Protein AF-0000000085038389 (afdb_homodimer)

Organism: Cyclobacterium marinum (strain ATCC 25205 / DSM 745 / LMG 13164 / NCIMB 1802) (NCBI:txid880070)

Foldseek 3Di:
DLFPDDDDQVVLCVVCCPHDCNVQPWGWDDDDPFKTKIKGWQDPVQDDPVQWGDPVSVVVNVVSRVQVSLQRNDDPVWKHKDWDDKDKDFAAIDRGGMKMKMWGWPDDDPFKTKIKIFIAHPVRHTGMIMMTMMGMDTD/DLFPDDDDQVVLLVVCCPHDCNVQPWGWDDDDPFKTKIKGWQDPVQDDPVQWGDPVSVVVNVVSRVQVSLQRNDDPVWKHKDWDDKDKDFAAIDRGGMKMKMWGWPDDDPFKTKIKIFIAHPVRHTGMIMMTMMGMDTD

Sequence (278 aa):
MVFSKKPDLDFINQMGKDNMPGFLEINFTKIGDDFLEAEMPVNNKTKQPMGLLHGGANVVLAETLGSIAAILTLNLDTHYAVGLEINANHLRAVKEGKVLGRATPLHIGRKTQVWEIKITDNKGKLSCISRITMAILQKMVFSKKPDLDFINQMGKDNMPGFLEINFTKIGDDFLEAEMPVNNKTKQPMGLLHGGANVVLAETLGSIAAILTLNLDTHYAVGLEINANHLRAVKEGKVLGRATPLHIGRKTQVWEIKITDNKGKLSCISRITMAILQK

Radius of gyration: 17.96 Å; Cα contacts (8 Å, |Δi|>4): 722; chains: 2; bounding box: 45×51×40 Å

Solvent-accessible surface area (backbone atoms only — not comparable to full-atom values): 13834 Å² total; per-residue (Å²): 106,63,42,68,56,87,75,58,50,68,59,58,41,57,58,22,47,77,13,23,50,28,68,53,50,45,39,57,77,48,75,59,53,60,36,42,30,32,36,32,55,42,42,52,67,30,13,34,70,89,50,32,50,24,73,21,44,56,40,31,54,41,45,51,42,42,52,51,54,54,50,40,46,46,59,72,88,51,34,52,67,45,71,37,37,38,38,37,38,51,72,46,90,46,65,58,65,34,35,42,37,37,27,32,72,78,40,87,54,86,51,39,33,32,29,38,24,46,28,21,40,80,84,67,46,74,22,33,43,31,42,36,34,33,39,44,42,72,110,108,63,43,69,55,88,76,57,52,67,58,58,42,57,58,23,47,77,12,24,50,27,71,53,50,44,39,56,76,48,74,61,54,62,37,43,29,33,35,32,55,41,42,51,66,30,13,34,69,89,50,33,50,24,72,23,45,55,40,31,55,41,44,52,43,42,51,51,54,53,50,41,46,47,58,70,88,52,35,51,71,44,73,38,36,40,39,36,38,52,72,45,91,47,65,58,64,35,36,40,37,36,27,33,73,80,40,86,54,86,52,39,32,32,30,37,25,45,28,21,39,80,84,67,46,74,23,33,42,32,43,35,34,32,38,43,42,72,109

pLDDT: mean 96.77, std 4.85, range [71.75, 99.0]

Nearest PDB structures (foldseek):
  4qdb-assembly4_F  TM=9.971E-01  e=7.631E-20  Pseudomonas aeruginosa PAO1
  4qda-assembly3_D  TM=9.964E-01  e=9.594E-20  Pseudomonas aeruginosa PAO1
  4qd7-assembly1_A  TM=9.917E-01  e=1.700E-19  Pseudomonas aeruginosa PAO1
  3r32-assembly1_A  TM=9.609E-01  e=4.721E-14  Arthrobacter sp.
  3r37-assembly1_A  TM=8.969E-01  e=4.210E-14  Arthrobacter sp.

InterPro domains:
  IPR003736 Phenylacetic acid degradation-related domain [TIGR00369] (21-135)
  IPR006683 Thioesterase domain [PF03061] (50-128)
  IPR029069 HotDog domain superfamily [SSF54637] (17-138)

Secondary structure (DSSP, 8-state):
--SSS---HHHHHHHTTTSHHHHTT-EEEEE-SS-EEEEEE-STTTB-TTSSBPHHHHHHHHHHHHHHHHHHTS-TTTEEEEEEEEEEEE-S---SSEEEEEEEEEEE-SSEEEEEEEEE-TTS-EEEEEEEEEEEEE-/--SSS---HHHHHHHTTTSHHHHTT-EEEEE-SS-EEEEEE-STTTB-TTSSBPHHHHHHHHHHHHHHHHHHTS-TTTEEEEEEEEEEEE-S---SSEEEEEEEEEEE-SSEEEEEEEEE-TTS-EEEEEEEEEEEEE-

Structure (mmCIF, N/CA/C/O backbone):
data_AF-0000000085038389-model_v1
#
loop_
_entity.id
_entity.type
_entity.pdbx_description
1 polymer 'Phenylacetic acid degradation-related protein'
#
loop_
_atom_site.group_PDB
_atom_site.id
_atom_site.type_symbol
_atom_site.label_atom_id
_atom_site.label_alt_id
_atom_site.label_comp_id
_atom_site.label_asym_id
_atom_site.label_entity_id
_atom_site.label_seq_id
_atom_site.pdbx_PDB_ins_code
_atom_site.Cartn_x
_atom_site.Cartn_y
_atom_site.Cartn_z
_atom_site.occupancy
_atom_site.B_iso_or_equiv
_atom_site.auth_seq_id
_atom_site.auth_comp_id
_atom_site.auth_asym_id
_atom_site.auth_atom_id
_atom_site.pdbx_PDB_model_num
ATOM 1 N N . MET A 1 1 ? 10.102 -27.516 -4.789 1 75.62 1 MET A N 1
ATOM 2 C CA . MET A 1 1 ? 9.641 -26.281 -5.414 1 75.62 1 MET A CA 1
ATOM 3 C C . MET A 1 1 ? 8.234 -25.938 -4.957 1 75.62 1 MET A C 1
ATOM 5 O O . MET A 1 1 ? 7.34 -26.781 -4.977 1 75.62 1 MET A O 1
ATOM 9 N N . VAL A 1 2 ? 8.148 -24.656 -4.352 1 84.06 2 VAL A N 1
ATOM 10 C CA . VAL A 1 2 ? 6.867 -24.359 -3.727 1 84.06 2 VAL A CA 1
ATOM 11 C C . VAL A 1 2 ? 5.832 -24.016 -4.801 1 84.06 2 VAL A C 1
ATOM 13 O O . VAL A 1 2 ? 4.625 -24.078 -4.547 1 84.06 2 VAL A O 1
ATOM 16 N N . PHE A 1 3 ? 6.328 -23.703 -5.988 1 86.75 3 PHE A N 1
ATOM 17 C CA . PHE A 1 3 ? 5.426 -23.281 -7.051 1 86.75 3 PHE A CA 1
ATOM 18 C C . PHE A 1 3 ? 4.965 -24.469 -7.879 1 86.75 3 PHE A C 1
ATOM 20 O O . PHE A 1 3 ? 5.762 -25.344 -8.211 1 86.75 3 PHE A O 1
ATOM 27 N N . SER A 1 4 ? 3.768 -24.609 -8.031 1 76.81 4 SER A N 1
ATOM 28 C CA . SER A 1 4 ? 3.162 -25.75 -8.711 1 76.81 4 SER A CA 1
ATOM 29 C C . SER A 1 4 ? 3.699 -25.891 -10.125 1 76.81 4 SER A C 1
ATOM 31 O O . SER A 1 4 ? 3.828 -27.016 -10.633 1 76.81 4 SER A O 1
ATOM 33 N N . LYS A 1 5 ? 3.914 -24.938 -10.867 1 71.75 5 LYS A N 1
ATOM 34 C CA . LYS A 1 5 ? 4.539 -24.938 -12.188 1 71.75 5 LYS A CA 1
ATOM 35 C C . LYS A 1 5 ? 5.535 -23.797 -12.32 1 71.75 5 LYS A C 1
ATOM 37 O O . LYS A 1 5 ? 5.465 -22.812 -11.578 1 71.75 5 LYS A O 1
ATOM 42 N N . LYS A 1 6 ? 6.574 -24.062 -13.094 1 72.5 6 LYS A N 1
ATOM 43 C CA . LYS A 1 6 ? 7.445 -22.922 -13.367 1 72.5 6 LYS A CA 1
ATOM 44 C C . LYS A 1 6 ? 6.723 -21.859 -14.211 1 72.5 6 LYS A C 1
ATOM 46 O O . LYS A 1 6 ? 6.383 -22.125 -15.367 1 72.5 6 LYS A O 1
ATOM 51 N N . PRO A 1 7 ? 6.492 -20.812 -13.484 1 75.38 7 PRO A N 1
ATOM 52 C CA . PRO A 1 7 ? 5.691 -19.844 -14.234 1 75.38 7 PRO A CA 1
ATOM 53 C C . PRO A 1 7 ? 6.492 -19.125 -15.32 1 75.38 7 PRO A C 1
ATOM 55 O O . PRO A 1 7 ? 7.723 -19.062 -15.25 1 75.38 7 PRO A O 1
ATOM 58 N N . ASP A 1 8 ? 5.777 -18.844 -16.391 1 90.44 8 ASP A N 1
ATOM 59 C CA . ASP A 1 8 ? 6.281 -17.953 -17.422 1 90.44 8 ASP A CA 1
ATOM 60 C C . ASP A 1 8 ? 6.172 -16.484 -17 1 90.44 8 ASP A C 1
ATOM 62 O O . ASP A 1 8 ? 5.074 -15.93 -16.953 1 90.44 8 ASP A O 1
ATOM 66 N N . LEU A 1 9 ? 7.367 -15.836 -16.656 1 94.5 9 LEU A N 1
ATOM 67 C CA . LEU A 1 9 ? 7.391 -14.469 -16.156 1 94.5 9 LEU A CA 1
ATOM 68 C C . LEU A 1 9 ? 6.715 -13.523 -17.141 1 94.5 9 LEU A C 1
ATOM 70 O O . LEU A 1 9 ? 6.078 -12.547 -16.734 1 94.5 9 LEU A O 1
ATOM 74 N N . ASP A 1 10 ? 6.898 -13.781 -18.391 1 94.38 10 ASP A N 1
ATOM 75 C CA . ASP A 1 10 ? 6.246 -12.945 -19.406 1 94.38 10 ASP A CA 1
ATOM 76 C C . ASP A 1 10 ? 4.727 -13 -19.266 1 94.38 10 ASP A C 1
ATOM 78 O O . ASP A 1 10 ? 4.051 -11.984 -19.406 1 94.38 10 ASP A O 1
ATOM 82 N N . PHE A 1 11 ? 4.277 -14.164 -19.062 1 93.81 11 PHE A N 1
ATOM 83 C CA . PHE A 1 11 ? 2.84 -14.344 -18.875 1 93.81 11 PHE A CA 1
ATOM 84 C C . PHE A 1 11 ? 2.35 -13.562 -17.672 1 93.81 11 PHE A C 1
ATOM 86 O O . PHE A 1 11 ? 1.35 -12.844 -17.75 1 93.81 11 PHE A O 1
ATOM 93 N N . ILE A 1 12 ? 3.053 -13.625 -16.547 1 94.81 12 ILE A N 1
ATOM 94 C CA . ILE A 1 12 ? 2.684 -12.93 -15.312 1 94.81 12 ILE A CA 1
ATOM 95 C C . ILE A 1 12 ? 2.678 -11.422 -15.555 1 94.81 12 ILE A C 1
ATOM 97 O O . ILE A 1 12 ? 1.751 -10.719 -15.141 1 94.81 12 ILE A O 1
ATOM 101 N N . ASN A 1 13 ? 3.684 -10.93 -16.234 1 97.62 13 ASN A N 1
ATOM 102 C CA . ASN A 1 13 ? 3.793 -9.5 -16.516 1 97.62 13 ASN A CA 1
ATOM 103 C C . ASN A 1 13 ? 2.668 -9.023 -17.438 1 97.62 13 ASN A C 1
ATOM 105 O O . ASN A 1 13 ? 2.197 -7.891 -17.312 1 97.62 13 ASN A O 1
ATOM 109 N N . GLN A 1 14 ? 2.24 -9.867 -18.266 1 96.31 14 GLN A N 1
ATOM 110 C CA . GLN A 1 14 ? 1.146 -9.516 -19.172 1 96.31 14 GLN A CA 1
ATOM 111 C C . GLN A 1 14 ? -0.182 -9.453 -18.422 1 96.31 14 GLN A C 1
ATOM 113 O O . GLN A 1 14 ? -1.041 -8.625 -18.734 1 96.31 14 GLN A O 1
ATOM 118 N N . MET A 1 15 ? -0.347 -10.266 -17.406 1 93.31 15 MET A N 1
ATOM 119 C CA . MET A 1 15 ? -1.582 -10.328 -16.625 1 93.31 15 MET A CA 1
ATOM 120 C C . MET A 1 15 ? -1.872 -8.984 -15.969 1 93.31 15 MET A C 1
ATOM 122 O O . MET A 1 15 ? -3.033 -8.594 -15.828 1 93.31 15 MET A O 1
ATOM 126 N N . GLY A 1 16 ? -0.869 -8.266 -15.562 1 96.38 16 GLY A N 1
ATOM 127 C CA . GLY A 1 16 ? -1.052 -7.035 -14.812 1 96.38 16 GLY A CA 1
ATOM 128 C C . GLY A 1 16 ? -0.86 -5.789 -15.656 1 96.38 16 GLY A C 1
ATOM 129 O O . GLY A 1 16 ? -0.846 -4.676 -15.133 1 96.38 16 GLY A O 1
ATOM 130 N N . LYS A 1 17 ? -0.74 -5.949 -16.969 1 97.44 17 LYS A N 1
ATOM 131 C CA . LYS A 1 17 ? -0.283 -4.875 -17.844 1 97.44 17 LYS A CA 1
ATOM 132 C C . LYS A 1 17 ? -1.266 -3.705 -17.844 1 97.44 17 LYS A C 1
ATOM 134 O O . LYS A 1 17 ? -0.856 -2.543 -17.891 1 97.44 17 LYS A O 1
ATOM 139 N N . ASP A 1 18 ? -2.535 -3.988 -17.703 1 97.94 18 ASP A N 1
ATOM 140 C CA . ASP A 1 18 ? -3.541 -2.939 -17.828 1 97.94 18 ASP A CA 1
ATOM 141 C C . ASP A 1 18 ? -4.148 -2.59 -16.469 1 97.94 18 ASP A C 1
ATOM 143 O O . ASP A 1 18 ? -5.23 -2.002 -16.406 1 97.94 18 ASP A O 1
ATOM 147 N N . ASN A 1 19 ? -3.508 -3.014 -15.453 1 98.56 19 ASN A N 1
ATOM 148 C CA . ASN A 1 19 ? -3.945 -2.748 -14.086 1 98.56 19 ASN A CA 1
ATOM 149 C C . ASN A 1 19 ? -2.854 -2.057 -13.273 1 98.56 19 ASN A C 1
ATOM 151 O O . ASN A 1 19 ? -1.884 -1.546 -13.836 1 98.56 19 ASN A O 1
ATOM 155 N N . MET A 1 20 ? -2.996 -1.995 -11.938 1 98.81 20 MET A N 1
ATOM 156 C CA . MET A 1 20 ? -2.117 -1.223 -11.062 1 98.81 20 MET A CA 1
ATOM 157 C C . MET A 1 20 ? -0.669 -1.679 -11.211 1 98.81 20 MET A C 1
ATOM 159 O O . MET A 1 20 ? 0.237 -0.854 -11.328 1 98.81 20 MET A O 1
ATOM 163 N N . PRO A 1 21 ? -0.403 -3.012 -11.195 1 98.81 21 PRO A N 1
ATOM 164 C CA . PRO A 1 21 ? 1.001 -3.4 -11.344 1 98.81 21 PRO A CA 1
ATOM 165 C C . PRO A 1 21 ? 1.619 -2.887 -12.641 1 98.81 21 PRO A C 1
ATOM 167 O O . PRO A 1 21 ? 2.744 -2.381 -12.633 1 98.81 21 PRO A O 1
ATOM 170 N N . GLY A 1 22 ? 0.891 -2.959 -13.703 1 98.75 22 GLY A N 1
ATOM 171 C CA . GLY A 1 22 ? 1.388 -2.426 -14.961 1 98.75 22 GLY A CA 1
ATOM 172 C C . GLY A 1 22 ? 1.504 -0.913 -14.969 1 98.75 22 GLY A C 1
ATOM 173 O O . GLY A 1 22 ? 2.477 -0.361 -15.484 1 98.75 22 GLY A O 1
ATOM 174 N N . PHE A 1 23 ? 0.532 -0.241 -14.43 1 98.75 23 PHE A N 1
ATOM 175 C CA . PHE A 1 23 ? 0.515 1.216 -14.359 1 98.75 23 PHE A CA 1
ATOM 176 C C . PHE A 1 23 ? 1.729 1.736 -13.602 1 98.75 23 PHE A C 1
ATOM 178 O O . PHE A 1 23 ? 2.32 2.748 -13.984 1 98.75 23 PHE A O 1
ATOM 185 N N . LEU A 1 24 ? 2.111 1.008 -12.555 1 98.88 24 LEU A N 1
ATOM 186 C CA . LEU A 1 24 ? 3.252 1.41 -11.742 1 98.88 24 LEU A CA 1
ATOM 187 C C . LEU A 1 24 ? 4.547 0.805 -12.273 1 98.88 24 LEU A C 1
ATOM 189 O O . LEU A 1 24 ? 5.594 0.901 -11.633 1 98.88 24 LEU A O 1
ATOM 193 N N . GLU A 1 25 ? 4.422 0.123 -13.391 1 98.81 25 GLU A N 1
ATOM 194 C CA . GLU A 1 25 ? 5.562 -0.431 -14.109 1 98.81 25 GLU A CA 1
ATOM 195 C C . GLU A 1 25 ? 6.277 -1.492 -13.273 1 98.81 25 GLU A C 1
ATOM 197 O O . GLU A 1 25 ? 7.508 -1.578 -13.297 1 98.81 25 GLU A O 1
ATOM 202 N N . ILE A 1 26 ? 5.539 -2.227 -12.484 1 98.88 26 ILE A N 1
ATOM 203 C CA . ILE A 1 26 ? 6.09 -3.395 -11.805 1 98.88 26 ILE A CA 1
ATOM 204 C C . ILE A 1 26 ? 6.387 -4.492 -12.82 1 98.88 26 ILE A C 1
ATOM 206 O O . ILE A 1 26 ? 5.555 -4.801 -13.672 1 98.88 26 ILE A O 1
ATOM 210 N N . ASN A 1 27 ? 7.598 -5.043 -12.719 1 98.81 27 ASN A N 1
ATOM 211 C CA . ASN A 1 27 ? 8.047 -6.074 -13.648 1 98.81 27 ASN A CA 1
ATOM 212 C C . ASN A 1 27 ? 8.648 -7.27 -12.914 1 98.81 27 ASN A C 1
ATOM 214 O O . ASN A 1 27 ? 9.656 -7.129 -12.219 1 98.81 27 ASN A O 1
ATOM 218 N N . PHE A 1 28 ? 7.984 -8.414 -13.094 1 98.5 28 PHE A N 1
ATOM 219 C CA . PHE A 1 28 ? 8.547 -9.641 -12.539 1 98.5 28 PHE A CA 1
ATOM 220 C C . PHE A 1 28 ? 9.797 -10.055 -13.305 1 98.5 28 PHE A C 1
ATOM 222 O O . PHE A 1 28 ? 9.773 -10.156 -14.531 1 98.5 28 PHE A O 1
ATOM 229 N N . THR A 1 29 ? 10.891 -10.414 -12.555 1 98.44 29 THR A N 1
ATOM 230 C CA . THR A 1 29 ? 12.18 -10.531 -13.227 1 98.44 29 THR A CA 1
ATOM 231 C C . THR A 1 29 ? 12.805 -11.898 -12.977 1 98.44 29 THR A C 1
ATOM 233 O O . THR A 1 29 ? 13.609 -12.375 -13.781 1 98.44 29 THR A O 1
ATOM 236 N N . LYS A 1 30 ? 12.547 -12.508 -11.805 1 97.44 30 LYS A N 1
ATOM 237 C CA . LYS A 1 30 ? 13.18 -13.773 -11.453 1 97.44 30 LYS A CA 1
ATOM 238 C C . LYS A 1 30 ? 12.227 -14.648 -10.633 1 97.44 30 LYS A C 1
ATOM 240 O O . LYS A 1 30 ? 11.438 -14.133 -9.836 1 97.44 30 LYS A O 1
ATOM 245 N N . ILE A 1 31 ? 12.32 -15.898 -10.883 1 95.62 31 ILE A N 1
ATOM 246 C CA . ILE A 1 31 ? 11.602 -16.891 -10.094 1 95.62 31 ILE A CA 1
ATOM 247 C C . ILE A 1 31 ? 12.531 -18.062 -9.75 1 95.62 31 ILE A C 1
ATOM 249 O O . ILE A 1 31 ? 13.32 -18.5 -10.594 1 95.62 31 ILE A O 1
ATOM 253 N N . GLY A 1 32 ? 12.523 -18.391 -8.523 1 94.19 32 GLY A N 1
ATOM 254 C CA . GLY A 1 32 ? 13.258 -19.562 -8.055 1 94.19 32 GLY A CA 1
ATOM 255 C C . GLY A 1 32 ? 12.359 -20.641 -7.496 1 94.19 32 GLY A C 1
ATOM 256 O O . GLY A 1 32 ? 11.164 -20.688 -7.789 1 94.19 32 GLY A O 1
ATOM 257 N N . ASP A 1 33 ? 12.922 -21.578 -6.773 1 92.44 33 ASP A N 1
ATOM 258 C CA . ASP A 1 33 ? 12.156 -22.703 -6.238 1 92.44 33 ASP A CA 1
ATOM 259 C C . ASP A 1 33 ? 11.188 -22.234 -5.148 1 92.44 33 ASP A C 1
ATOM 261 O O . ASP A 1 33 ? 10.141 -22.844 -4.938 1 92.44 33 ASP A O 1
ATOM 265 N N . ASP A 1 34 ? 11.633 -21.156 -4.492 1 94.56 34 ASP A N 1
ATOM 266 C CA . ASP A 1 34 ? 10.781 -20.734 -3.385 1 94.56 34 ASP A CA 1
ATOM 267 C C . ASP A 1 34 ? 10.766 -19.219 -3.262 1 94.56 34 ASP A C 1
ATOM 269 O O . ASP A 1 34 ? 10.617 -18.672 -2.162 1 94.56 34 ASP A O 1
ATOM 273 N N . PHE A 1 35 ? 11.117 -18.594 -4.406 1 97.12 35 PHE A N 1
ATOM 274 C CA . PHE A 1 35 ? 11.039 -17.141 -4.324 1 97.12 35 PHE A CA 1
ATOM 275 C C . PHE A 1 35 ? 10.57 -16.547 -5.648 1 97.12 35 PHE A C 1
ATOM 277 O O . PHE A 1 35 ? 10.68 -17.188 -6.695 1 97.12 35 PHE A O 1
ATOM 284 N N . LEU A 1 36 ? 10.023 -15.352 -5.598 1 97.75 36 LEU A N 1
ATOM 285 C CA . LEU A 1 36 ? 9.602 -14.516 -6.719 1 97.75 36 LEU A CA 1
ATOM 286 C C . LEU A 1 36 ? 10.148 -13.102 -6.57 1 97.75 36 LEU A C 1
ATOM 288 O O . LEU A 1 36 ? 10.109 -12.531 -5.477 1 97.75 36 LEU A O 1
ATOM 292 N N . GLU A 1 37 ? 10.695 -12.523 -7.699 1 98.62 37 GLU A N 1
ATOM 293 C CA . GLU A 1 37 ? 11.266 -11.18 -7.668 1 98.62 37 GLU A CA 1
ATOM 294 C C . GLU A 1 37 ? 10.594 -10.273 -8.695 1 98.62 37 GLU A C 1
ATOM 296 O O . GLU A 1 37 ? 10.242 -10.719 -9.789 1 98.62 37 GLU A O 1
ATOM 301 N N . ALA A 1 38 ? 10.492 -9.055 -8.312 1 98.81 38 ALA A N 1
ATOM 302 C CA . ALA A 1 38 ? 10.031 -8.016 -9.219 1 98.81 38 ALA A CA 1
ATOM 303 C C . ALA A 1 38 ? 10.68 -6.672 -8.898 1 98.81 38 ALA A C 1
ATOM 305 O O . ALA A 1 38 ? 11.094 -6.434 -7.758 1 98.81 38 ALA A O 1
ATOM 306 N N . GLU A 1 39 ? 10.719 -5.836 -9.883 1 98.94 39 GLU A N 1
ATOM 307 C CA . GLU A 1 39 ? 11.258 -4.488 -9.727 1 98.94 39 GLU A CA 1
ATOM 308 C C . GLU A 1 39 ? 10.18 -3.436 -9.977 1 98.94 39 GLU A C 1
ATOM 310 O O . GLU A 1 39 ? 9.195 -3.699 -10.672 1 98.94 39 GLU A O 1
ATOM 315 N N . MET A 1 40 ? 10.391 -2.266 -9.414 1 98.94 40 MET A N 1
ATOM 316 C CA . MET A 1 40 ? 9.523 -1.104 -9.562 1 98.94 40 MET A CA 1
ATOM 317 C C . MET A 1 40 ? 10.336 0.185 -9.617 1 98.94 40 MET A C 1
ATOM 319 O O . MET A 1 40 ? 11.203 0.414 -8.766 1 98.94 40 MET A O 1
ATOM 323 N N . PRO A 1 41 ? 10.078 1.032 -10.625 1 98.94 41 PRO A N 1
ATOM 324 C CA . PRO A 1 41 ? 10.828 2.287 -10.672 1 98.94 41 PRO A CA 1
ATOM 325 C C . PRO A 1 41 ? 10.43 3.258 -9.562 1 98.94 41 PRO A C 1
ATOM 327 O O . PRO A 1 41 ? 9.297 3.213 -9.078 1 98.94 41 PRO A O 1
ATOM 330 N N . VAL A 1 42 ? 11.352 4.066 -9.141 1 98.88 42 VAL A N 1
ATOM 331 C CA . VAL A 1 42 ? 11.102 5.211 -8.273 1 98.88 42 VAL A CA 1
ATOM 332 C C . VAL A 1 42 ? 10.961 6.477 -9.117 1 98.88 42 VAL A C 1
ATOM 334 O O . VAL A 1 42 ? 11.945 7.16 -9.398 1 98.88 42 VAL A O 1
ATOM 337 N N . ASN A 1 43 ? 9.766 6.715 -9.578 1 98.69 43 ASN A N 1
ATOM 338 C CA . ASN A 1 43 ? 9.445 7.844 -10.445 1 98.69 43 ASN A CA 1
ATOM 339 C C . ASN A 1 43 ? 8.18 8.57 -9.984 1 98.69 43 ASN A C 1
ATOM 341 O O . ASN A 1 43 ? 7.68 8.312 -8.891 1 98.69 43 ASN A O 1
ATOM 345 N N . ASN A 1 44 ? 7.672 9.461 -10.758 1 98.06 44 ASN A N 1
ATOM 346 C CA . ASN A 1 44 ? 6.578 10.32 -10.312 1 98.06 44 ASN A CA 1
ATOM 347 C C . ASN A 1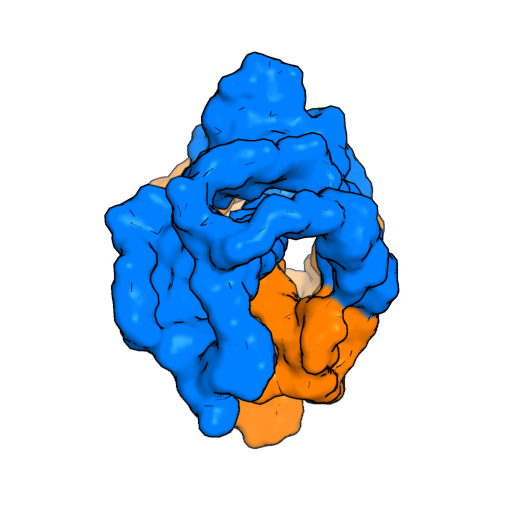 44 ? 5.324 9.516 -9.992 1 98.06 44 ASN A C 1
ATOM 349 O O . ASN A 1 44 ? 4.52 9.922 -9.156 1 98.06 44 ASN A O 1
ATOM 353 N N . LYS A 1 45 ? 5.164 8.367 -10.641 1 98.62 45 LYS A N 1
ATOM 354 C CA . LYS A 1 45 ? 3.986 7.539 -10.391 1 98.62 45 LYS A CA 1
ATOM 355 C C . LYS A 1 45 ? 4.086 6.832 -9.039 1 98.62 45 LYS A C 1
ATOM 357 O O . LYS A 1 45 ? 3.082 6.348 -8.516 1 98.62 45 LYS A O 1
ATOM 362 N N . THR A 1 46 ? 5.363 6.762 -8.5 1 98.94 46 THR A N 1
ATOM 363 C CA . THR A 1 46 ? 5.527 5.977 -7.281 1 98.94 46 THR A CA 1
ATOM 364 C C . THR A 1 46 ? 6.07 6.84 -6.148 1 98.94 46 THR A C 1
ATOM 366 O O . THR A 1 46 ? 6.27 6.359 -5.031 1 98.94 46 THR A O 1
ATOM 369 N N . LYS A 1 47 ? 6.246 8.133 -6.328 1 98.81 47 LYS A N 1
ATOM 370 C CA . LYS A 1 47 ? 6.828 9.008 -5.316 1 98.81 47 LYS A CA 1
ATOM 371 C C . LYS A 1 47 ? 5.738 9.734 -4.523 1 98.81 47 LYS A C 1
ATOM 373 O O . LYS A 1 47 ? 4.633 9.945 -5.027 1 98.81 47 LYS A O 1
ATOM 378 N N . GLN A 1 48 ? 6.133 10.086 -3.336 1 97.88 48 GLN A N 1
ATOM 379 C CA . GLN A 1 48 ? 5.336 11.016 -2.541 1 97.88 48 GLN A CA 1
ATOM 380 C C . GLN A 1 48 ? 5.738 12.461 -2.822 1 97.88 48 GLN A C 1
ATOM 382 O O . GLN A 1 48 ? 6.723 12.711 -3.516 1 97.88 48 GLN A O 1
ATOM 387 N N . PRO A 1 49 ? 4.98 13.414 -2.346 1 95.5 49 PRO A N 1
ATOM 388 C CA . PRO A 1 49 ? 5.117 14.805 -2.773 1 95.5 49 PRO A CA 1
ATOM 389 C C . PRO A 1 49 ? 6.508 15.375 -2.498 1 95.5 49 PRO A C 1
ATOM 391 O O . PRO A 1 49 ? 6.949 16.297 -3.191 1 95.5 49 PRO A O 1
ATOM 394 N N . MET A 1 50 ? 7.176 14.789 -1.524 1 94.62 50 MET A N 1
ATOM 395 C CA . MET A 1 50 ? 8.484 15.344 -1.192 1 94.62 50 MET A CA 1
ATOM 396 C C . MET A 1 50 ? 9.594 14.625 -1.956 1 94.62 50 MET A C 1
ATOM 398 O O . MET A 1 50 ? 10.773 14.773 -1.639 1 94.62 50 MET A O 1
ATOM 402 N N . GLY A 1 51 ? 9.25 13.719 -2.828 1 96.88 51 GLY A N 1
ATOM 403 C CA . GLY A 1 51 ? 10.203 13.164 -3.773 1 96.88 51 GLY A CA 1
ATOM 404 C C . GLY A 1 51 ? 10.758 11.82 -3.348 1 96.88 51 GLY A C 1
ATOM 405 O O . GLY A 1 51 ? 11.648 11.273 -3.998 1 96.88 51 GLY A O 1
ATOM 406 N N . LEU A 1 52 ? 10.305 11.352 -2.291 1 98.19 52 LEU A N 1
ATOM 407 C CA . LEU A 1 52 ? 10.711 10.031 -1.837 1 98.19 52 LEU A CA 1
ATOM 408 C C . LEU A 1 52 ? 9.75 8.961 -2.342 1 98.19 52 LEU A C 1
ATOM 410 O O . LEU A 1 52 ? 8.594 9.258 -2.66 1 98.19 52 LEU A O 1
ATOM 414 N N . LEU A 1 53 ? 10.273 7.715 -2.459 1 98.88 53 LEU A N 1
ATOM 415 C CA . LEU A 1 53 ? 9.367 6.602 -2.713 1 98.88 53 LEU A CA 1
ATOM 416 C C . LEU A 1 53 ? 8.234 6.578 -1.693 1 98.88 53 LEU A C 1
ATOM 418 O O . LEU A 1 53 ? 8.477 6.672 -0.488 1 98.88 53 LEU A O 1
ATOM 422 N N . HIS A 1 54 ? 7.023 6.582 -2.203 1 98.94 54 HIS A N 1
ATOM 423 C CA . HIS A 1 54 ? 5.848 6.523 -1.34 1 98.94 54 HIS A CA 1
ATOM 424 C C . HIS A 1 54 ? 5.812 5.227 -0.544 1 98.94 54 HIS A C 1
ATOM 426 O O . HIS A 1 54 ? 6.008 4.145 -1.104 1 98.94 54 HIS A O 1
ATOM 432 N N . GLY A 1 55 ? 5.562 5.289 0.762 1 98.88 55 GLY A N 1
ATOM 433 C CA . GLY A 1 55 ? 5.453 4.074 1.554 1 98.88 55 GLY A CA 1
ATOM 434 C C . GLY A 1 55 ? 4.398 3.115 1.031 1 98.88 55 GLY A C 1
ATOM 435 O O . GLY A 1 55 ? 4.574 1.896 1.098 1 98.88 55 GLY A O 1
ATOM 436 N N . GLY A 1 56 ? 3.303 3.613 0.543 1 98.94 56 GLY A N 1
ATOM 437 C CA . GLY A 1 56 ? 2.268 2.805 -0.078 1 98.94 56 GLY A CA 1
ATOM 438 C C . GLY A 1 56 ? 2.736 2.094 -1.333 1 98.94 56 GLY A C 1
ATOM 439 O O . GLY A 1 56 ? 2.236 1.02 -1.669 1 98.94 56 GLY A O 1
ATOM 440 N N . ALA A 1 57 ? 3.674 2.697 -2.068 1 98.94 57 ALA A N 1
ATOM 441 C CA . ALA A 1 57 ? 4.234 2.049 -3.25 1 98.94 57 ALA A CA 1
ATOM 442 C C . ALA A 1 57 ? 5.012 0.791 -2.869 1 98.94 57 ALA A C 1
ATOM 444 O O . ALA A 1 57 ? 4.93 -0.23 -3.557 1 98.94 57 ALA A O 1
ATOM 445 N N . ASN A 1 58 ? 5.773 0.889 -1.761 1 98.94 58 ASN A N 1
ATOM 446 C CA . ASN A 1 58 ? 6.379 -0.323 -1.223 1 98.94 58 ASN A CA 1
ATOM 447 C C . ASN A 1 58 ? 5.348 -1.433 -1.036 1 98.94 58 ASN A C 1
ATOM 449 O O . ASN A 1 58 ? 5.594 -2.582 -1.405 1 98.94 58 ASN A O 1
ATOM 453 N N . VAL A 1 59 ? 4.227 -1.049 -0.511 1 99 59 VAL A N 1
ATOM 454 C CA . VAL A 1 59 ? 3.242 -2.055 -0.122 1 99 59 VAL A CA 1
ATOM 455 C C . VAL A 1 59 ? 2.529 -2.584 -1.363 1 99 59 VAL A C 1
ATOM 457 O O . VAL A 1 59 ? 2.17 -3.764 -1.425 1 99 59 VAL A O 1
ATOM 460 N N . VAL A 1 60 ? 2.33 -1.747 -2.393 1 99 60 VAL A N 1
ATOM 461 C CA . VAL A 1 60 ? 1.808 -2.262 -3.654 1 99 60 VAL A CA 1
ATOM 462 C C . VAL A 1 60 ? 2.738 -3.344 -4.195 1 99 60 VAL A C 1
ATOM 464 O O . VAL A 1 60 ? 2.281 -4.414 -4.609 1 99 60 VAL A O 1
ATOM 467 N N . LEU A 1 61 ? 4.043 -3.09 -4.223 1 98.94 61 LEU A N 1
ATOM 468 C CA . LEU A 1 61 ? 5.016 -4.074 -4.684 1 98.94 61 LEU A CA 1
ATOM 469 C C . LEU A 1 61 ? 4.941 -5.348 -3.846 1 98.94 61 LEU A C 1
ATOM 471 O O . LEU A 1 61 ? 4.879 -6.453 -4.391 1 98.94 61 LEU A O 1
ATOM 475 N N . ALA A 1 62 ? 4.875 -5.164 -2.539 1 99 62 ALA A N 1
ATOM 476 C CA . ALA A 1 62 ? 4.816 -6.301 -1.619 1 99 62 ALA A CA 1
ATOM 477 C C . ALA A 1 62 ? 3.537 -7.109 -1.825 1 99 62 ALA A C 1
ATOM 479 O O . ALA A 1 62 ? 3.582 -8.336 -1.924 1 99 62 ALA A O 1
ATOM 480 N N . GLU A 1 63 ? 2.42 -6.43 -1.847 1 98.94 63 GLU A N 1
ATOM 481 C CA . GLU A 1 63 ? 1.122 -7.07 -2.045 1 98.94 63 GLU A CA 1
ATOM 482 C C . GLU A 1 63 ? 1.07 -7.812 -3.377 1 98.94 63 GLU A C 1
ATOM 484 O O . GLU A 1 63 ? 0.564 -8.938 -3.447 1 98.94 63 GLU A O 1
ATOM 489 N N . THR A 1 64 ? 1.573 -7.199 -4.438 1 98.88 64 THR A N 1
ATOM 490 C CA . THR A 1 64 ? 1.618 -7.82 -5.758 1 98.88 64 THR A CA 1
ATOM 491 C C . THR A 1 64 ? 2.451 -9.102 -5.727 1 98.88 64 THR A C 1
ATOM 493 O O . THR A 1 64 ? 2 -10.148 -6.184 1 98.88 64 THR A O 1
ATOM 496 N N . LEU A 1 65 ? 3.625 -9.016 -5.16 1 98.81 65 LEU A N 1
ATOM 497 C CA . LEU A 1 65 ? 4.527 -10.156 -5.07 1 98.81 65 LEU A CA 1
ATOM 498 C C . LEU A 1 65 ? 3.902 -11.281 -4.258 1 98.81 65 LEU A C 1
ATOM 500 O O . LEU A 1 65 ? 3.893 -12.438 -4.691 1 98.81 65 LEU A O 1
ATOM 504 N N . GLY A 1 66 ? 3.422 -10.93 -3.061 1 98.56 66 GLY A N 1
ATOM 505 C CA . GLY A 1 66 ? 2.822 -11.938 -2.205 1 98.56 66 GLY A CA 1
ATOM 506 C C . GLY A 1 66 ? 1.621 -12.617 -2.836 1 98.56 66 GLY A C 1
ATOM 507 O O . GLY A 1 66 ? 1.48 -13.844 -2.76 1 98.56 66 GLY A O 1
ATOM 508 N N . SER A 1 67 ? 0.753 -11.844 -3.432 1 98.44 67 SER A N 1
ATOM 509 C CA . SER A 1 67 ? -0.449 -12.359 -4.074 1 98.44 67 SER A CA 1
ATOM 510 C C . SER A 1 67 ? -0.1 -13.312 -5.215 1 98.44 67 SER A C 1
ATOM 512 O O . SER A 1 67 ? -0.652 -14.414 -5.305 1 98.44 67 SER A O 1
ATOM 514 N N . ILE A 1 68 ? 0.81 -12.914 -6.105 1 97.5 68 ILE A N 1
ATOM 515 C CA . ILE A 1 68 ? 1.165 -13.719 -7.266 1 97.5 68 ILE A CA 1
ATOM 516 C C . ILE A 1 68 ? 1.91 -14.977 -6.809 1 97.5 68 ILE A C 1
ATOM 518 O O . ILE A 1 68 ? 1.67 -16.062 -7.328 1 97.5 68 ILE A O 1
ATOM 522 N N . ALA A 1 69 ? 2.805 -14.82 -5.832 1 97.31 69 ALA A N 1
ATOM 523 C CA . ALA A 1 69 ? 3.498 -15.992 -5.301 1 97.31 69 ALA A CA 1
ATOM 524 C C . ALA A 1 69 ? 2.508 -17.016 -4.766 1 97.31 69 ALA A C 1
ATOM 526 O O . ALA A 1 69 ? 2.633 -18.219 -5.047 1 97.31 69 ALA A O 1
ATOM 527 N N . ALA A 1 70 ? 1.549 -16.562 -4.027 1 97.38 70 ALA A N 1
ATOM 528 C CA . ALA A 1 70 ? 0.536 -17.469 -3.479 1 97.38 70 ALA A CA 1
ATOM 529 C C . ALA A 1 70 ? -0.229 -18.172 -4.594 1 97.38 70 ALA A C 1
ATOM 531 O O . ALA A 1 70 ? -0.406 -19.391 -4.555 1 97.38 70 ALA A O 1
ATOM 532 N N . ILE A 1 71 ? -0.653 -17.422 -5.559 1 95.5 71 ILE A N 1
ATOM 533 C CA . ILE A 1 71 ? -1.445 -17.938 -6.664 1 95.5 71 ILE A CA 1
ATOM 534 C C . ILE A 1 71 ? -0.652 -19.031 -7.391 1 95.5 71 ILE A C 1
ATOM 536 O O . ILE A 1 71 ? -1.223 -20.016 -7.848 1 95.5 71 ILE A O 1
ATOM 540 N N . LEU A 1 72 ? 0.637 -18.875 -7.477 1 95.25 72 LEU A N 1
ATOM 541 C CA . LEU A 1 72 ? 1.502 -19.797 -8.211 1 95.25 72 LEU A CA 1
ATOM 542 C C . LEU A 1 72 ? 1.654 -21.109 -7.461 1 95.25 72 LEU A C 1
ATOM 544 O O . LEU A 1 72 ? 2.129 -22.094 -8.023 1 95.25 72 LEU A O 1
ATOM 548 N N . THR A 1 73 ? 1.274 -21.172 -6.188 1 95.75 73 THR A N 1
ATOM 549 C CA . THR A 1 73 ? 1.337 -22.422 -5.422 1 95.75 73 THR A CA 1
ATOM 550 C C . THR A 1 73 ? 0.052 -23.219 -5.59 1 95.75 73 THR A C 1
ATOM 552 O O . THR A 1 73 ? -0.034 -24.359 -5.137 1 95.75 73 THR A O 1
ATOM 555 N N . LEU A 1 74 ? -0.912 -22.688 -6.258 1 95.38 74 LEU A N 1
ATOM 556 C CA . LEU A 1 74 ? -2.254 -23.266 -6.207 1 95.38 74 LEU A CA 1
ATOM 557 C C . LEU A 1 74 ? -2.607 -23.938 -7.527 1 95.38 74 LEU A C 1
ATOM 559 O O . LEU A 1 74 ? -2.025 -23.625 -8.57 1 95.38 74 LEU A O 1
ATOM 563 N N . ASN A 1 75 ? -3.504 -24.891 -7.434 1 94.38 75 ASN A N 1
ATOM 564 C CA . ASN A 1 75 ? -4.309 -25.297 -8.578 1 94.38 75 ASN A CA 1
ATOM 565 C C . ASN A 1 75 ? -5.461 -24.328 -8.828 1 94.38 75 ASN A C 1
ATOM 567 O O . ASN A 1 75 ? -6.461 -24.344 -8.109 1 94.38 75 ASN A O 1
ATOM 571 N N . LEU A 1 76 ? -5.363 -23.547 -9.852 1 92.38 76 LEU A N 1
ATOM 572 C CA . LEU A 1 76 ? -6.273 -22.422 -10.07 1 92.38 76 LEU A CA 1
ATOM 573 C C . LEU A 1 76 ? -7.629 -22.922 -10.562 1 92.38 76 LEU A C 1
ATOM 575 O O . LEU A 1 76 ? -8.602 -22.156 -10.602 1 92.38 76 LEU A O 1
ATOM 579 N N . ASP A 1 77 ? -7.711 -24.156 -10.906 1 94.44 77 ASP A N 1
ATOM 580 C CA . ASP A 1 77 ? -9 -24.734 -11.273 1 94.44 77 ASP A CA 1
ATOM 581 C C . ASP A 1 77 ? -9.875 -24.922 -10.039 1 94.44 77 ASP A C 1
ATOM 583 O O . ASP A 1 77 ? -11.109 -24.938 -10.141 1 94.44 77 ASP A O 1
ATOM 587 N N . THR A 1 78 ? -9.258 -25.078 -8.859 1 96.38 78 THR A N 1
ATOM 588 C CA . THR A 1 78 ? -10.023 -25.484 -7.688 1 96.38 78 THR A CA 1
ATOM 589 C C . THR A 1 78 ? -9.883 -24.453 -6.566 1 96.38 78 THR A C 1
ATOM 591 O O . THR A 1 78 ? -10.68 -24.438 -5.629 1 96.38 78 THR A O 1
ATOM 594 N N . HIS A 1 79 ? -8.773 -23.656 -6.582 1 96.94 79 HIS A N 1
ATOM 595 C CA . HIS A 1 79 ? -8.516 -22.734 -5.484 1 96.94 79 HIS A CA 1
ATOM 596 C C . HIS A 1 79 ? -8.211 -21.328 -6.004 1 96.94 79 HIS A C 1
ATOM 598 O O . HIS A 1 79 ? -7.867 -21.172 -7.176 1 96.94 79 HIS A O 1
ATOM 604 N N . TYR A 1 80 ? -8.43 -20.312 -5.188 1 96.5 80 TYR A N 1
ATOM 605 C CA . TYR A 1 80 ? -7.969 -18.953 -5.383 1 96.5 80 TYR A CA 1
ATOM 606 C C . TYR A 1 80 ? -7.516 -18.328 -4.066 1 96.5 80 TYR A C 1
ATOM 608 O O . TYR A 1 80 ? -7.676 -18.938 -3.004 1 96.5 80 TYR A O 1
ATOM 616 N N . ALA A 1 81 ? -6.82 -17.25 -4.148 1 97.31 81 ALA A N 1
ATOM 617 C CA . ALA A 1 81 ? -6.266 -16.594 -2.967 1 97.31 81 ALA A CA 1
ATOM 618 C C . ALA A 1 81 ? -6.758 -15.148 -2.854 1 97.31 81 ALA A C 1
ATOM 620 O O . ALA A 1 81 ? -6.984 -14.484 -3.867 1 97.31 81 ALA A O 1
ATOM 621 N N . VAL A 1 82 ? -6.93 -14.703 -1.607 1 97.75 82 VAL A N 1
ATOM 622 C CA . VAL A 1 82 ? -7.266 -13.305 -1.34 1 97.75 82 VAL A CA 1
ATOM 623 C C . VAL A 1 82 ? -6.383 -12.773 -0.215 1 97.75 82 VAL A C 1
ATOM 625 O O . VAL A 1 82 ? -6.059 -13.492 0.729 1 97.75 82 VAL A O 1
ATOM 628 N N . GLY A 1 83 ? -5.977 -11.586 -0.424 1 98.56 83 GLY A N 1
ATOM 629 C CA . GLY A 1 83 ? -5.219 -10.961 0.65 1 98.56 83 GLY A CA 1
ATOM 630 C C . GLY A 1 83 ? -6.039 -10.742 1.907 1 98.56 83 GLY A C 1
ATOM 631 O O . GLY A 1 83 ? -7.184 -10.281 1.837 1 98.56 83 GLY A O 1
ATOM 632 N N . LEU A 1 84 ? -5.496 -11.07 3.043 1 98.88 84 LEU A N 1
ATOM 633 C CA . LEU A 1 84 ? -6.16 -10.852 4.324 1 98.88 84 LEU A CA 1
ATOM 634 C C . LEU A 1 84 ? -5.535 -9.68 5.07 1 98.88 84 LEU A C 1
ATOM 636 O O . LEU A 1 84 ? -6.238 -8.766 5.508 1 98.88 84 LEU A O 1
ATOM 640 N N . GLU A 1 85 ? -4.262 -9.805 5.234 1 98.88 85 GLU A N 1
ATOM 641 C CA . GLU A 1 85 ? -3.523 -8.836 6.043 1 98.88 85 GLU A CA 1
ATOM 642 C C . GLU A 1 85 ? -2.148 -8.555 5.445 1 98.88 85 GLU A C 1
ATOM 644 O O . GLU A 1 85 ? -1.49 -9.461 4.934 1 98.88 85 GLU A O 1
ATOM 649 N N . ILE A 1 86 ? -1.698 -7.355 5.578 1 98.94 86 ILE A N 1
ATOM 650 C CA . ILE A 1 86 ? -0.341 -7.008 5.176 1 98.94 86 ILE A CA 1
ATOM 651 C C . ILE A 1 86 ? 0.218 -5.938 6.109 1 98.94 86 ILE A C 1
ATOM 653 O O . ILE A 1 86 ? -0.53 -5.105 6.633 1 98.94 86 ILE A O 1
ATOM 657 N N . ASN A 1 87 ? 1.51 -5.965 6.297 1 98.94 87 ASN A N 1
ATOM 658 C CA . ASN A 1 87 ? 2.217 -4.91 7.02 1 98.94 87 ASN A CA 1
ATOM 659 C C . ASN A 1 87 ? 3.537 -4.555 6.34 1 98.94 87 ASN A C 1
ATOM 661 O O . ASN A 1 87 ? 3.996 -5.277 5.453 1 98.94 87 ASN A O 1
ATOM 665 N N . ALA A 1 88 ? 4.082 -3.443 6.719 1 98.94 88 ALA A N 1
ATOM 666 C CA . ALA A 1 88 ? 5.371 -3.012 6.188 1 98.94 88 ALA A CA 1
ATOM 667 C C . ALA A 1 88 ? 6.113 -2.133 7.191 1 98.94 88 ALA A C 1
ATOM 669 O O . ALA A 1 88 ? 5.5 -1.303 7.871 1 98.94 88 ALA A O 1
ATOM 670 N N . ASN A 1 89 ? 7.348 -2.355 7.32 1 98.94 89 ASN A N 1
ATOM 671 C CA . ASN A 1 89 ? 8.281 -1.455 7.988 1 98.94 89 ASN A CA 1
ATOM 672 C C . ASN A 1 89 ? 9.164 -0.717 6.988 1 98.94 89 ASN A C 1
ATOM 674 O O . ASN A 1 89 ? 9.875 -1.345 6.203 1 98.94 89 ASN A O 1
ATOM 678 N N . HIS A 1 90 ? 9.031 0.567 7.027 1 98.88 90 HIS A N 1
ATOM 679 C CA . HIS A 1 90 ? 9.875 1.405 6.176 1 98.88 90 HIS A CA 1
ATOM 680 C C . HIS A 1 90 ? 11.195 1.733 6.863 1 98.88 90 HIS A C 1
ATOM 682 O O . HIS A 1 90 ? 11.227 2.508 7.82 1 98.88 90 HIS A O 1
ATOM 688 N N . LEU A 1 91 ? 12.305 1.205 6.328 1 98.81 91 LEU A N 1
ATOM 689 C CA . LEU A 1 91 ? 13.578 1.228 7.035 1 98.81 91 LEU A CA 1
ATOM 690 C C . LEU A 1 91 ? 14.461 2.357 6.523 1 98.81 91 LEU A C 1
ATOM 692 O O . LEU A 1 91 ? 15.289 2.891 7.266 1 98.81 91 LEU A O 1
ATOM 696 N N . ARG A 1 92 ? 14.336 2.6 5.203 1 98.25 92 ARG A N 1
ATOM 697 C CA . ARG A 1 92 ? 15.172 3.615 4.578 1 98.25 92 ARG A CA 1
ATOM 698 C C . ARG A 1 92 ? 14.43 4.309 3.439 1 98.25 92 ARG A C 1
ATOM 700 O O . ARG A 1 92 ? 13.70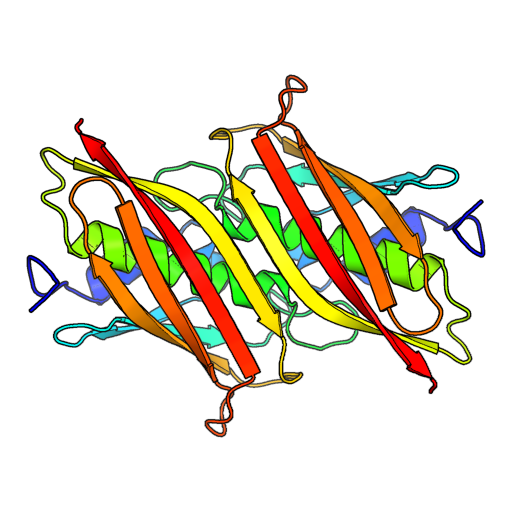3 3.666 2.684 1 98.25 92 ARG A O 1
ATOM 707 N N . ALA A 1 93 ? 14.719 5.59 3.326 1 98.25 93 ALA A N 1
ATOM 708 C CA . ALA A 1 93 ? 14.148 6.348 2.215 1 98.25 93 ALA A CA 1
ATOM 709 C C . ALA A 1 93 ? 14.836 5.992 0.899 1 98.25 93 ALA A C 1
ATOM 711 O O . ALA A 1 93 ? 16.047 5.73 0.872 1 98.25 93 ALA A O 1
ATOM 712 N N . VAL A 1 94 ? 14.102 5.922 -0.154 1 98.75 94 VAL A N 1
ATOM 713 C CA . VAL A 1 94 ? 14.625 5.754 -1.506 1 98.75 94 VAL A CA 1
ATOM 714 C C . VAL A 1 94 ? 14.203 6.938 -2.373 1 98.75 94 VAL A C 1
ATOM 716 O O . VAL A 1 94 ? 13.016 7.266 -2.451 1 98.75 94 VAL A O 1
ATOM 719 N N . LYS A 1 95 ? 15.07 7.582 -3.066 1 98 95 LYS A N 1
ATOM 720 C CA . LYS A 1 95 ? 14.789 8.844 -3.742 1 98 95 LYS A CA 1
ATOM 721 C C . LYS A 1 95 ? 14.742 8.664 -5.258 1 98 95 LYS A C 1
ATOM 723 O O . LYS A 1 95 ? 14.133 9.461 -5.969 1 98 95 LYS A O 1
ATOM 728 N N . GLU A 1 96 ? 15.5 7.598 -5.738 1 98.38 96 GLU A N 1
ATOM 729 C CA . GLU A 1 96 ? 15.609 7.453 -7.188 1 98.38 96 GLU A CA 1
ATOM 730 C C . GLU A 1 96 ? 15.984 6.027 -7.574 1 98.38 96 GLU A C 1
ATOM 732 O O . GLU A 1 96 ? 16.281 5.203 -6.707 1 98.38 96 GLU A O 1
ATOM 737 N N . GLY A 1 97 ? 15.977 5.777 -8.953 1 98.62 97 GLY A N 1
ATOM 738 C CA . GLY A 1 97 ? 16.312 4.457 -9.461 1 98.62 97 GLY A CA 1
ATOM 739 C C . GLY A 1 97 ? 15.133 3.504 -9.461 1 98.62 97 GLY A C 1
ATOM 740 O O . GLY A 1 97 ? 14.078 3.805 -10.031 1 98.62 97 GLY A O 1
ATOM 741 N N . LYS A 1 98 ? 15.391 2.322 -8.93 1 98.88 98 LYS A N 1
ATOM 742 C CA . LYS A 1 98 ? 14.359 1.3 -8.773 1 98.88 98 LYS A CA 1
ATOM 743 C C . LYS A 1 98 ? 14.531 0.536 -7.469 1 98.88 98 LYS A C 1
ATOM 745 O O . LYS A 1 98 ? 15.586 0.621 -6.828 1 98.88 98 LYS A O 1
ATOM 750 N N . VAL A 1 99 ? 13.5 -0.092 -7.086 1 98.94 99 VAL A N 1
ATOM 751 C CA . VAL A 1 99 ? 13.57 -1.026 -5.969 1 98.94 99 VAL A CA 1
ATOM 752 C C . VAL A 1 99 ? 13.32 -2.447 -6.465 1 98.94 99 VAL A C 1
ATOM 754 O O . VAL A 1 99 ? 12.664 -2.646 -7.488 1 98.94 99 VAL A O 1
ATOM 757 N N . LEU A 1 100 ? 13.922 -3.377 -5.746 1 98.94 100 LEU A N 1
ATOM 758 C CA . LEU A 1 100 ? 13.727 -4.801 -5.988 1 98.94 100 LEU A CA 1
ATOM 759 C C . LEU A 1 100 ? 13.039 -5.469 -4.805 1 98.94 100 LEU A C 1
ATOM 761 O O . LEU A 1 100 ? 13.484 -5.332 -3.664 1 98.94 100 LEU A O 1
ATOM 765 N N . GLY A 1 101 ? 11.93 -6.109 -5.113 1 98.94 101 GLY A N 1
ATOM 766 C CA . GLY A 1 101 ? 11.266 -6.918 -4.105 1 98.94 101 GLY A CA 1
ATOM 767 C C . GLY A 1 101 ? 11.461 -8.406 -4.312 1 98.94 101 GLY A C 1
ATOM 768 O O . GLY A 1 101 ? 11.469 -8.891 -5.445 1 98.94 101 GLY A O 1
ATOM 769 N N . ARG A 1 102 ? 11.547 -9.117 -3.197 1 98.94 102 ARG A N 1
ATOM 770 C CA . ARG A 1 102 ? 11.586 -10.578 -3.229 1 98.94 102 ARG A CA 1
ATOM 771 C C . ARG A 1 102 ? 10.625 -11.172 -2.209 1 98.94 102 ARG A C 1
ATOM 773 O O . ARG A 1 102 ? 10.68 -10.844 -1.022 1 98.94 102 ARG A O 1
ATOM 780 N N . ALA A 1 103 ? 9.789 -11.984 -2.701 1 98.88 103 ALA A N 1
ATOM 781 C CA . ALA A 1 103 ? 8.867 -12.719 -1.843 1 98.88 103 ALA A CA 1
ATOM 782 C C . ALA A 1 103 ? 9.375 -14.133 -1.573 1 98.88 103 ALA A C 1
ATOM 784 O O . ALA A 1 103 ? 9.742 -14.859 -2.504 1 98.88 103 ALA A O 1
ATOM 785 N N . THR A 1 104 ? 9.391 -14.5 -0.314 1 98.81 104 THR A N 1
ATOM 786 C CA . THR A 1 104 ? 9.695 -15.859 0.119 1 98.81 104 THR A CA 1
ATOM 787 C C . THR A 1 104 ? 8.656 -16.359 1.119 1 98.81 104 THR A C 1
ATOM 789 O O . THR A 1 104 ? 8.109 -15.57 1.897 1 98.81 104 THR A O 1
ATOM 792 N N . PRO A 1 105 ? 8.406 -17.656 1.154 1 98.56 105 PRO A N 1
ATOM 793 C CA . PRO A 1 105 ? 7.371 -18.156 2.066 1 98.56 105 PRO A CA 1
ATOM 794 C C . PRO A 1 105 ? 7.887 -18.344 3.49 1 98.56 105 PRO A C 1
ATOM 796 O O . PRO A 1 105 ? 8.992 -18.859 3.684 1 98.56 105 PRO A O 1
ATOM 799 N N . LEU A 1 106 ? 7.129 -17.922 4.43 1 98.75 106 LEU A N 1
ATOM 800 C CA . LEU A 1 106 ? 7.336 -18.281 5.828 1 98.75 106 LEU A CA 1
ATOM 801 C C . LEU A 1 106 ? 6.469 -19.469 6.219 1 98.75 106 LEU A C 1
ATOM 803 O O . LEU A 1 106 ? 6.84 -20.25 7.094 1 98.75 106 LEU A O 1
ATOM 807 N N . HIS A 1 107 ? 5.301 -19.562 5.543 1 98.56 107 HIS A N 1
ATOM 808 C CA . HIS A 1 107 ? 4.328 -20.609 5.812 1 98.56 107 HIS A CA 1
ATOM 809 C C . HIS A 1 107 ? 3.428 -20.859 4.605 1 98.56 107 HIS A C 1
ATOM 811 O O . HIS A 1 107 ? 2.846 -19.906 4.062 1 98.56 107 HIS A O 1
ATOM 817 N N . ILE A 1 108 ? 3.355 -22.078 4.184 1 97.81 108 ILE A N 1
ATOM 818 C CA . ILE A 1 108 ? 2.443 -22.484 3.125 1 97.81 108 ILE A CA 1
ATOM 819 C C . ILE A 1 108 ? 1.452 -23.516 3.672 1 97.81 108 ILE A C 1
ATOM 821 O O . ILE A 1 108 ? 1.768 -24.703 3.766 1 97.81 108 ILE A O 1
ATOM 825 N N . GLY A 1 109 ? 0.291 -22.984 4.047 1 97.06 109 GLY A N 1
ATOM 826 C CA . GLY A 1 109 ? -0.75 -23.844 4.574 1 97.06 109 GLY A CA 1
ATOM 827 C C . GLY A 1 109 ? -1.901 -24.047 3.607 1 97.06 109 GLY A C 1
ATOM 828 O O . GLY A 1 109 ? -1.964 -23.406 2.561 1 97.06 109 GLY A O 1
ATOM 829 N N . ARG A 1 110 ? -2.877 -24.953 3.992 1 95.94 110 ARG A N 1
ATOM 830 C CA . ARG A 1 110 ? -4.031 -25.266 3.16 1 95.94 110 ARG A CA 1
ATOM 831 C C . ARG A 1 110 ? -5.027 -24.109 3.137 1 95.94 110 ARG A C 1
ATOM 833 O O . ARG A 1 110 ? -5.715 -23.906 2.137 1 95.94 110 ARG A O 1
ATOM 840 N N . LYS A 1 111 ? -5.027 -23.391 4.25 1 98.06 111 LYS A N 1
ATOM 841 C CA . LYS A 1 111 ? -6.043 -22.359 4.371 1 98.06 111 LYS A CA 1
ATOM 842 C C . LYS A 1 111 ? -5.414 -20.969 4.359 1 98.06 111 LYS A C 1
ATOM 844 O O . LYS A 1 111 ? -6.082 -19.984 4.047 1 98.06 111 LYS A O 1
ATOM 849 N N . THR A 1 112 ? -4.148 -20.906 4.82 1 98.62 112 THR A N 1
ATOM 850 C CA . THR A 1 112 ? -3.461 -19.609 4.828 1 98.62 112 THR A CA 1
ATOM 851 C C . THR A 1 112 ? -2.002 -19.781 4.41 1 98.62 112 THR A C 1
ATOM 853 O O . THR A 1 112 ? -1.426 -20.859 4.559 1 98.62 112 THR A O 1
ATOM 856 N N . GLN A 1 113 ? -1.536 -18.781 3.855 1 98.81 113 GLN A N 1
ATOM 857 C CA . GLN A 1 113 ? -0.109 -18.656 3.582 1 98.81 113 GLN A CA 1
ATOM 858 C C . GLN A 1 113 ? 0.441 -17.344 4.133 1 98.81 113 GLN A C 1
ATOM 860 O O . GLN A 1 113 ? -0.277 -16.344 4.199 1 98.81 113 GLN A O 1
ATOM 865 N N . VAL A 1 114 ? 1.72 -17.359 4.559 1 98.94 114 VAL A N 1
ATOM 866 C CA . VAL A 1 114 ? 2.426 -16.156 4.992 1 98.94 114 VAL A CA 1
ATOM 867 C C . VAL A 1 114 ? 3.709 -15.992 4.18 1 98.94 114 VAL A C 1
ATOM 869 O O . VAL A 1 114 ? 4.527 -16.906 4.105 1 98.94 114 VAL A O 1
ATOM 872 N N . TRP A 1 115 ? 3.83 -14.891 3.555 1 98.94 115 TRP A N 1
ATOM 873 C CA . TRP A 1 115 ? 4.996 -14.562 2.744 1 98.94 115 TRP A CA 1
ATOM 874 C C . TRP A 1 115 ? 5.727 -13.344 3.303 1 98.94 115 TRP A C 1
ATOM 876 O O . TRP A 1 115 ? 5.09 -12.375 3.729 1 98.94 115 TRP A O 1
ATOM 886 N N . GLU A 1 116 ? 7.02 -13.438 3.311 1 98.94 116 GLU A N 1
ATOM 887 C CA . GLU A 1 116 ? 7.871 -12.289 3.602 1 98.94 116 GLU A CA 1
ATOM 888 C C . GLU A 1 116 ? 8.352 -11.617 2.318 1 98.94 116 GLU A C 1
ATOM 890 O O . GLU A 1 116 ? 8.742 -12.297 1.365 1 98.94 116 GLU A O 1
ATOM 895 N N . ILE A 1 117 ? 8.25 -10.305 2.256 1 98.94 117 ILE A N 1
ATOM 896 C CA . ILE A 1 117 ? 8.781 -9.547 1.129 1 98.94 117 ILE A CA 1
ATOM 897 C C . ILE A 1 117 ? 9.867 -8.594 1.619 1 98.94 117 ILE A C 1
ATOM 899 O O . ILE A 1 117 ? 9.617 -7.734 2.467 1 98.94 117 ILE A O 1
ATOM 903 N N . LYS A 1 118 ? 11.016 -8.773 1.123 1 99 118 LYS A N 1
ATOM 904 C CA . LYS A 1 118 ? 12.109 -7.832 1.345 1 99 118 LYS A CA 1
ATOM 905 C C . LYS A 1 118 ? 12.32 -6.941 0.124 1 99 118 LYS A C 1
ATOM 907 O O . LYS A 1 118 ? 12.398 -7.434 -1.004 1 99 118 LYS A O 1
ATOM 912 N N . ILE A 1 119 ? 12.375 -5.637 0.354 1 99 119 ILE A N 1
ATOM 913 C CA . ILE A 1 119 ? 12.562 -4.668 -0.72 1 99 119 ILE A CA 1
ATOM 914 C C . ILE A 1 119 ? 13.898 -3.943 -0.535 1 99 119 ILE A C 1
ATOM 916 O O . ILE A 1 119 ? 14.18 -3.412 0.542 1 99 119 ILE A O 1
ATOM 920 N N . THR A 1 120 ? 14.688 -3.926 -1.576 1 98.94 120 THR A N 1
ATOM 921 C CA . THR A 1 120 ? 15.992 -3.283 -1.548 1 98.94 120 THR A CA 1
ATOM 922 C C . THR A 1 120 ? 16.078 -2.18 -2.598 1 98.94 120 THR A C 1
ATOM 924 O O . THR A 1 120 ? 15.367 -2.215 -3.602 1 98.94 120 THR A O 1
ATOM 927 N N . ASP A 1 121 ? 17 -1.215 -2.322 1 98.62 121 ASP A N 1
ATOM 928 C CA . ASP A 1 121 ? 17.219 -0.165 -3.312 1 98.62 121 ASP A CA 1
ATOM 929 C C . ASP A 1 121 ? 18.25 -0.602 -4.352 1 98.62 121 ASP A C 1
ATOM 931 O O . ASP A 1 121 ? 18.656 -1.765 -4.379 1 98.62 121 ASP A O 1
ATOM 935 N N . ASN A 1 122 ? 18.594 0.321 -5.219 1 95.88 122 ASN A N 1
ATOM 936 C CA . ASN A 1 122 ? 19.453 -0.005 -6.344 1 95.88 122 ASN A CA 1
ATOM 937 C C . ASN A 1 122 ? 20.875 -0.328 -5.887 1 95.88 122 ASN A C 1
ATOM 939 O O . ASN A 1 122 ? 21.688 -0.845 -6.664 1 95.88 122 ASN A O 1
ATOM 943 N N . LYS A 1 123 ? 21.172 -0.084 -4.668 1 97.31 123 LYS A N 1
ATOM 944 C CA . LYS A 1 123 ? 22.484 -0.396 -4.105 1 97.31 123 LYS A CA 1
ATOM 945 C C . LYS A 1 123 ? 22.438 -1.686 -3.291 1 97.31 123 LYS A C 1
ATOM 947 O O . LYS A 1 123 ? 23.422 -2.049 -2.641 1 97.31 123 LYS A O 1
ATOM 952 N N . GLY A 1 124 ? 21.281 -2.27 -3.236 1 97.81 124 GLY A N 1
ATOM 953 C CA . GLY A 1 124 ? 21.141 -3.537 -2.537 1 97.81 124 GLY A CA 1
ATOM 954 C C . GLY A 1 124 ? 20.859 -3.371 -1.054 1 97.81 124 GLY A C 1
ATOM 955 O O . GLY A 1 124 ? 20.938 -4.34 -0.293 1 97.81 124 GLY A O 1
ATOM 956 N N . LYS A 1 125 ? 20.578 -2.174 -0.626 1 98.62 125 LYS A N 1
ATOM 957 C CA . LYS A 1 125 ? 20.281 -1.924 0.78 1 98.62 125 LYS A CA 1
ATOM 958 C C . LYS A 1 125 ? 18.797 -2.148 1.068 1 98.62 125 LYS A C 1
ATOM 960 O O . LYS A 1 125 ? 17.938 -1.657 0.336 1 98.62 125 LYS A O 1
ATOM 965 N N . LEU A 1 126 ? 18.531 -2.908 2.178 1 98.94 126 LEU A N 1
ATOM 966 C CA . LEU A 1 126 ? 17.156 -3.152 2.594 1 98.94 126 LEU A CA 1
ATOM 967 C C . LEU A 1 126 ? 16.453 -1.847 2.945 1 98.94 126 LEU A C 1
ATOM 969 O O . LEU A 1 126 ? 16.906 -1.115 3.83 1 98.94 126 LEU A O 1
ATOM 973 N N . SER A 1 127 ? 15.367 -1.527 2.242 1 98.88 127 SER A N 1
ATOM 974 C CA . SER A 1 127 ? 14.672 -0.266 2.48 1 98.88 127 SER A CA 1
ATOM 975 C C . SER A 1 127 ? 13.305 -0.499 3.104 1 98.88 127 SER A C 1
ATOM 977 O O . SER A 1 127 ? 12.719 0.412 3.697 1 98.88 127 SER A O 1
ATOM 979 N N . CYS A 1 128 ? 12.742 -1.65 2.957 1 98.94 128 CYS A N 1
ATOM 980 C CA . CYS A 1 128 ? 11.422 -1.998 3.484 1 98.94 128 CYS A CA 1
ATOM 981 C C . CYS A 1 128 ? 11.289 -3.504 3.668 1 98.94 128 CYS A C 1
ATOM 983 O O . CYS A 1 128 ? 11.867 -4.281 2.902 1 98.94 128 CYS A O 1
ATOM 985 N N . ILE A 1 129 ? 10.609 -3.932 4.66 1 99 129 ILE A N 1
ATOM 986 C CA . ILE A 1 129 ? 10.25 -5.332 4.848 1 99 129 ILE A CA 1
ATOM 987 C C . ILE A 1 129 ? 8.75 -5.449 5.105 1 99 129 ILE A C 1
ATOM 989 O O . ILE A 1 129 ? 8.164 -4.617 5.809 1 99 129 ILE A O 1
ATOM 993 N N . SER A 1 130 ? 8.172 -6.438 4.566 1 99 130 SER A N 1
ATOM 994 C CA . SER A 1 130 ? 6.73 -6.625 4.648 1 99 130 SER A CA 1
ATOM 995 C C . SER A 1 130 ? 6.375 -8.094 4.844 1 99 130 SER A C 1
ATOM 997 O O . SER A 1 130 ? 7.164 -8.977 4.512 1 99 130 SER A O 1
ATOM 999 N N . ARG A 1 131 ? 5.266 -8.258 5.438 1 98.94 131 ARG A N 1
ATOM 1000 C CA . ARG A 1 131 ? 4.66 -9.578 5.547 1 98.94 131 ARG A CA 1
ATOM 1001 C C . ARG A 1 131 ? 3.199 -9.555 5.113 1 98.94 131 ARG A C 1
ATOM 1003 O O . ARG A 1 131 ? 2.461 -8.633 5.465 1 98.94 131 ARG A O 1
ATOM 1010 N N . ILE A 1 132 ? 2.824 -10.57 4.375 1 98.94 132 ILE A N 1
ATOM 1011 C CA . ILE A 1 132 ? 1.44 -10.641 3.92 1 98.94 132 ILE A CA 1
ATOM 1012 C C . ILE A 1 132 ? 0.862 -12.016 4.254 1 98.94 132 ILE A C 1
ATOM 1014 O O . ILE A 1 132 ? 1.551 -13.031 4.137 1 98.94 132 ILE A O 1
ATOM 1018 N N . THR A 1 133 ? -0.338 -12 4.707 1 98.94 133 THR A N 1
ATOM 1019 C CA . THR A 1 133 ? -1.118 -13.219 4.906 1 98.94 133 THR A CA 1
ATOM 1020 C C . THR A 1 133 ? -2.203 -13.344 3.84 1 98.94 133 THR A C 1
ATOM 1022 O O . THR A 1 133 ? -2.988 -12.414 3.633 1 98.94 133 THR A O 1
ATOM 1025 N N . MET A 1 134 ? -2.203 -14.461 3.232 1 98.88 134 MET A N 1
ATOM 1026 C CA . MET A 1 134 ? -3.176 -14.781 2.191 1 98.88 134 MET A CA 1
ATOM 1027 C C . MET A 1 134 ? -4.148 -15.859 2.668 1 98.88 134 MET A C 1
ATOM 1029 O O . MET A 1 134 ? -3.738 -16.828 3.307 1 98.88 134 MET A O 1
ATOM 1033 N N . ALA A 1 135 ? -5.41 -15.688 2.414 1 98.81 135 ALA A N 1
ATOM 1034 C CA . ALA A 1 135 ? -6.383 -16.766 2.561 1 98.81 135 ALA A CA 1
ATOM 1035 C C . ALA A 1 135 ? -6.477 -17.594 1.286 1 98.81 135 ALA A C 1
ATOM 1037 O O . ALA A 1 135 ? -6.52 -17.047 0.182 1 98.81 135 ALA A O 1
ATOM 1038 N N . ILE A 1 136 ? -6.465 -18.859 1.466 1 98.31 136 ILE A N 1
ATOM 1039 C CA . ILE A 1 136 ? -6.66 -19.797 0.367 1 98.31 136 ILE A CA 1
ATOM 1040 C C . ILE A 1 136 ? -8.078 -20.359 0.413 1 98.31 136 ILE A C 1
ATOM 1042 O O . ILE A 1 136 ? -8.477 -20.969 1.408 1 98.31 136 ILE A O 1
ATOM 1046 N N . LEU A 1 137 ? -8.742 -20.156 -0.693 1 97.94 137 LEU A N 1
ATOM 1047 C CA . LEU A 1 137 ? -10.148 -20.516 -0.711 1 97.94 137 LEU A CA 1
ATOM 1048 C C . LEU A 1 137 ? -10.445 -21.5 -1.838 1 97.94 137 LEU A C 1
ATOM 1050 O O . LEU A 1 137 ? -9.797 -21.469 -2.885 1 97.94 137 LEU A O 1
ATOM 1054 N N . GLN A 1 138 ? -11.336 -22.312 -1.678 1 97.06 138 GLN A N 1
ATOM 1055 C CA . GLN A 1 138 ? -11.828 -23.219 -2.715 1 97.06 138 GLN A CA 1
ATOM 1056 C C . GLN A 1 138 ? -12.93 -22.562 -3.539 1 97.06 138 GLN A C 1
ATOM 1058 O O . GLN A 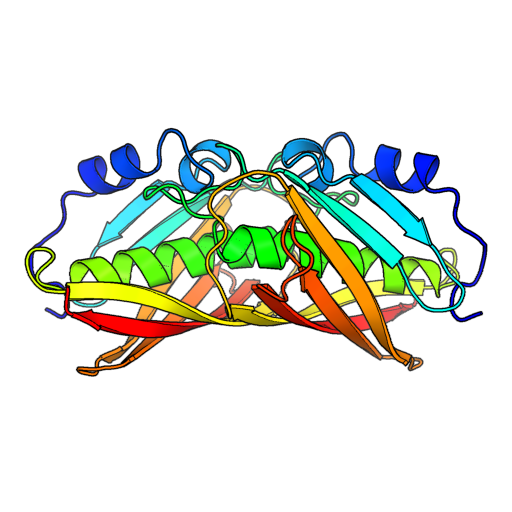1 138 ? -13.789 -21.859 -2.994 1 97.06 138 GLN A O 1
ATOM 1063 N N . LYS A 1 139 ? -12.812 -22.891 -4.82 1 95 139 LYS A N 1
ATOM 1064 C CA . LYS A 1 139 ? -13.852 -22.359 -5.703 1 95 139 LYS A CA 1
ATOM 1065 C C . LYS A 1 139 ? -15.195 -23.031 -5.438 1 95 139 LYS A C 1
ATOM 1067 O O . LYS A 1 139 ? -15.242 -24.203 -5.043 1 95 139 LYS A O 1
ATOM 1072 N N . MET B 1 1 ? -8.695 20.797 18.594 1 76.06 1 MET B N 1
ATOM 1073 C CA . MET B 1 1 ? -8.367 20.5 17.203 1 76.06 1 MET B CA 1
ATOM 1074 C C . MET B 1 1 ? -6.934 20 17.078 1 76.06 1 MET B C 1
ATOM 1076 O O . MET B 1 1 ? -6.012 20.609 17.609 1 76.06 1 MET B O 1
ATOM 1080 N N . VAL B 1 2 ? -6.852 18.719 16.484 1 84.31 2 VAL B N 1
ATOM 1081 C CA . VAL B 1 2 ? -5.523 18.125 16.516 1 84.31 2 VAL B CA 1
ATOM 1082 C C . VAL B 1 2 ? -4.633 18.781 15.453 1 84.31 2 VAL B C 1
ATOM 1084 O O . VAL B 1 2 ? -3.406 18.688 15.531 1 84.31 2 VAL B O 1
ATOM 1087 N N . PHE B 1 3 ? -5.281 19.438 14.508 1 86.94 3 PHE B N 1
ATOM 1088 C CA . PHE B 1 3 ? -4.527 20.016 13.406 1 86.94 3 PHE B CA 1
ATOM 1089 C C . PHE B 1 3 ? -4.113 21.453 13.719 1 86.94 3 PHE B C 1
ATOM 1091 O O . PHE B 1 3 ? -4.906 22.234 14.25 1 86.94 3 PHE B O 1
ATOM 1098 N N . SER B 1 4 ? -2.934 21.719 13.586 1 76.75 4 SER B N 1
ATOM 1099 C CA . SER B 1 4 ? -2.363 23.016 13.938 1 76.75 4 SER B CA 1
ATOM 1100 C C . SER B 1 4 ? -3.061 24.141 13.188 1 76.75 4 SER B C 1
ATOM 1102 O O . SER B 1 4 ? -3.209 25.25 13.719 1 76.75 4 SER B O 1
ATOM 1104 N N . LYS B 1 5 ? -3.383 24.078 12.031 1 72.25 5 LYS B N 1
ATOM 1105 C CA . LYS B 1 5 ? -4.16 25.016 11.242 1 72.25 5 LYS B CA 1
ATOM 1106 C C . LYS B 1 5 ? -5.203 24.297 10.383 1 72.25 5 LYS B C 1
ATOM 1108 O O . LYS B 1 5 ? -5.074 23.109 10.125 1 72.25 5 LYS B O 1
ATOM 1113 N N . LYS B 1 6 ? -6.32 25 10.18 1 72.62 6 LYS B N 1
ATOM 1114 C CA . LYS B 1 6 ? -7.25 24.391 9.234 1 72.62 6 LYS B CA 1
ATOM 1115 C C . LYS B 1 6 ? -6.672 24.391 7.82 1 72.62 6 LYS B C 1
ATOM 1117 O O . LYS B 1 6 ? -6.449 25.438 7.23 1 72.62 6 LYS B O 1
ATOM 1122 N N . PRO B 1 7 ? -6.414 23.172 7.465 1 75.44 7 PRO B N 1
ATOM 1123 C CA . PRO B 1 7 ? -5.742 23.141 6.164 1 75.44 7 PRO B CA 1
ATOM 1124 C C . PRO B 1 7 ? -6.684 23.469 5.008 1 75.44 7 PRO B C 1
ATOM 1126 O O . PRO B 1 7 ? -7.902 23.312 5.133 1 75.44 7 PRO B O 1
ATOM 1129 N N . ASP B 1 8 ? -6.109 24.109 4.016 1 90.38 8 ASP B N 1
ATOM 1130 C CA . ASP B 1 8 ? -6.758 24.281 2.719 1 90.38 8 ASP B CA 1
ATOM 1131 C C . ASP B 1 8 ? -6.676 23.016 1.882 1 90.38 8 ASP B C 1
ATOM 1133 O O . ASP B 1 8 ? -5.609 22.656 1.374 1 90.38 8 ASP B O 1
ATOM 1137 N N . LEU B 1 9 ? -7.859 22.266 1.755 1 94.5 9 LEU B N 1
ATOM 1138 C CA . LEU B 1 9 ? -7.895 20.984 1.053 1 94.5 9 LEU B CA 1
ATOM 1139 C C . LEU B 1 9 ? -7.387 21.125 -0.378 1 94.5 9 LEU B C 1
ATOM 1141 O O . LEU B 1 9 ? -6.758 20.219 -0.917 1 94.5 9 LEU B O 1
ATOM 1145 N N . ASP B 1 10 ? -7.691 22.234 -0.962 1 94.5 10 ASP B N 1
ATOM 1146 C CA . ASP B 1 10 ? -7.203 22.484 -2.316 1 94.5 10 ASP B CA 1
ATOM 1147 C C . ASP B 1 10 ? -5.676 22.484 -2.357 1 94.5 10 ASP B C 1
ATOM 1149 O O . ASP B 1 10 ? -5.074 21.953 -3.291 1 94.5 10 ASP B O 1
ATOM 1153 N N . PHE B 1 11 ? -5.156 23.125 -1.415 1 93.69 11 PHE B N 1
ATOM 1154 C CA . PHE B 1 11 ? -3.701 23.172 -1.326 1 93.69 11 PHE B CA 1
ATOM 1155 C C . PHE B 1 11 ? -3.115 21.781 -1.185 1 93.69 11 PHE B C 1
ATOM 1157 O O . PHE B 1 11 ? -2.166 21.422 -1.887 1 93.69 11 PHE B O 1
ATOM 1164 N N . ILE B 1 12 ? -3.689 20.938 -0.315 1 94.75 12 ILE B N 1
ATOM 1165 C CA . ILE B 1 12 ? -3.217 19.578 -0.084 1 94.75 12 ILE B CA 1
ATOM 1166 C C . ILE B 1 12 ? -3.314 18.766 -1.376 1 94.75 12 ILE B C 1
ATOM 1168 O O . ILE B 1 12 ? -2.383 18.047 -1.737 1 94.75 12 ILE B O 1
ATOM 1172 N N . ASN B 1 13 ? -4.41 18.906 -2.074 1 97.56 13 ASN B N 1
ATOM 1173 C CA . ASN B 1 13 ? -4.625 18.172 -3.32 1 97.56 13 ASN B CA 1
ATOM 1174 C C . ASN B 1 13 ? -3.635 18.609 -4.398 1 97.56 13 ASN B C 1
ATOM 1176 O O . ASN B 1 13 ? -3.209 17.797 -5.219 1 97.56 13 ASN B O 1
ATOM 1180 N N . GLN B 1 14 ? -3.258 19.812 -4.359 1 96.31 14 GLN B N 1
ATOM 1181 C CA . GLN B 1 14 ? -2.291 20.312 -5.328 1 96.31 14 GLN B CA 1
ATOM 1182 C C . GLN B 1 14 ? -0.892 19.781 -5.039 1 96.31 14 GLN B C 1
ATOM 1184 O O . GLN B 1 14 ? -0.115 19.531 -5.961 1 96.31 14 GLN B O 1
ATOM 1189 N N . MET B 1 15 ? -0.567 19.547 -3.777 1 93.44 15 MET B N 1
ATOM 1190 C CA . MET B 1 15 ? 0.749 19.062 -3.365 1 93.44 15 MET B CA 1
ATOM 1191 C C . MET B 1 15 ? 1.047 17.703 -3.977 1 93.44 15 MET B C 1
ATOM 1193 O O . MET B 1 15 ? 2.193 17.406 -4.312 1 93.44 15 MET B O 1
ATOM 1197 N N . GLY B 1 16 ? 0.066 16.875 -4.156 1 96.38 16 GLY B N 1
ATOM 1198 C CA . GLY B 1 16 ? 0.271 15.523 -4.621 1 96.38 16 GLY B CA 1
ATOM 1199 C C . GLY B 1 16 ? -0.085 15.328 -6.082 1 96.38 16 GLY B C 1
ATOM 1200 O O . GLY B 1 16 ? -0.11 14.203 -6.582 1 96.38 16 GLY B O 1
ATOM 1201 N N . LYS B 1 17 ? -0.338 16.422 -6.793 1 97.44 17 LYS B N 1
ATOM 1202 C CA . LYS B 1 17 ? -0.947 16.344 -8.117 1 97.44 17 LYS B CA 1
ATOM 1203 C C . LYS B 1 17 ? -0.037 15.617 -9.102 1 97.44 17 LYS B C 1
ATOM 1205 O O . LYS B 1 17 ? -0.513 14.875 -9.961 1 97.44 17 LYS B O 1
ATOM 1210 N N . ASP B 1 18 ? 1.261 15.766 -8.945 1 98 18 ASP B N 1
ATOM 1211 C CA . ASP B 1 18 ? 2.189 15.219 -9.93 1 98 18 ASP B CA 1
ATOM 1212 C C . ASP B 1 18 ? 2.936 14.016 -9.367 1 98 18 ASP B C 1
ATOM 1214 O O . ASP B 1 18 ? 4.004 13.648 -9.859 1 98 18 ASP B O 1
ATOM 1218 N N . ASN B 1 19 ? 2.422 13.5 -8.32 1 98.56 19 ASN B N 1
ATOM 1219 C CA . ASN B 1 19 ? 2.99 12.32 -7.672 1 98.56 19 ASN B CA 1
ATOM 1220 C C . ASN B 1 19 ? 1.954 11.211 -7.523 1 98.56 19 ASN B C 1
ATOM 1222 O O . ASN B 1 19 ? 0.877 11.273 -8.117 1 98.56 19 ASN B O 1
ATOM 1226 N N . MET B 1 20 ? 2.264 10.141 -6.773 1 98.81 20 MET B N 1
ATOM 1227 C CA . MET B 1 20 ? 1.451 8.93 -6.684 1 98.81 20 MET B CA 1
ATOM 1228 C C . MET B 1 20 ? 0.02 9.266 -6.277 1 98.81 20 MET B C 1
ATOM 1230 O O . MET B 1 20 ? -0.933 8.789 -6.898 1 98.81 20 MET B O 1
ATOM 1234 N N . PRO B 1 21 ? -0.189 10.094 -5.207 1 98.81 21 PRO B N 1
ATOM 1235 C CA . PRO B 1 21 ? -1.58 10.391 -4.855 1 98.81 21 PRO B CA 1
ATOM 1236 C C . PRO B 1 21 ? -2.359 11.016 -6.012 1 98.81 21 PRO B C 1
ATOM 1238 O O . PRO B 1 21 ? -3.512 10.641 -6.258 1 98.81 21 PRO B O 1
ATOM 1241 N N . GLY B 1 22 ? -1.742 11.891 -6.73 1 98.69 22 GLY B N 1
ATOM 1242 C CA . GLY B 1 22 ? -2.402 12.492 -7.879 1 98.69 22 GLY B CA 1
ATOM 1243 C C . GLY B 1 22 ? -2.645 11.516 -9.008 1 98.69 22 GLY B C 1
ATOM 1244 O O . GLY B 1 22 ? -3.721 11.508 -9.609 1 98.69 22 GLY B O 1
ATOM 1245 N N . PHE B 1 23 ? -1.678 10.703 -9.32 1 98.75 23 PHE B N 1
ATOM 1246 C CA . PHE B 1 23 ? -1.79 9.734 -10.406 1 98.75 23 PHE B CA 1
ATOM 1247 C C . PHE B 1 23 ? -2.893 8.727 -10.125 1 98.75 23 PHE B C 1
ATOM 1249 O O . PHE B 1 23 ? -3.596 8.289 -11.039 1 98.75 23 PHE B O 1
ATOM 1256 N N . LEU B 1 24 ? -3.055 8.414 -8.852 1 98.88 24 LEU B N 1
ATOM 1257 C CA . LEU B 1 24 ? -4.102 7.473 -8.477 1 98.88 24 LEU B CA 1
ATOM 1258 C C . LEU B 1 24 ? -5.422 8.195 -8.227 1 98.88 24 LEU B C 1
ATOM 1260 O O . LEU B 1 24 ? -6.395 7.586 -7.785 1 98.88 24 LEU B O 1
ATOM 1264 N N . GLU B 1 25 ? -5.398 9.5 -8.445 1 98.81 25 GLU B N 1
ATOM 1265 C CA . GLU B 1 25 ? -6.59 10.336 -8.359 1 98.81 25 GLU B CA 1
ATOM 1266 C C . GLU B 1 25 ? -7.148 10.367 -6.941 1 98.81 25 GLU B C 1
ATOM 1268 O O . GLU B 1 25 ? -8.367 10.359 -6.75 1 98.81 25 GLU B O 1
ATOM 1273 N N . ILE B 1 26 ? -6.293 10.297 -5.969 1 98.88 26 ILE B N 1
ATOM 1274 C CA . ILE B 1 26 ? -6.695 10.523 -4.582 1 98.88 26 ILE B CA 1
ATOM 1275 C C . ILE B 1 26 ? -7.051 11.992 -4.383 1 98.88 26 ILE B C 1
ATOM 1277 O O . ILE B 1 26 ? -6.305 12.883 -4.797 1 98.88 26 ILE B O 1
ATOM 1281 N N . ASN B 1 27 ? -8.203 12.211 -3.773 1 98.81 27 ASN B N 1
ATOM 1282 C CA . ASN B 1 27 ? -8.703 13.562 -3.553 1 98.81 27 ASN B CA 1
ATOM 1283 C C . ASN B 1 27 ? -9.156 13.766 -2.109 1 98.81 27 ASN B C 1
ATOM 1285 O O . ASN B 1 27 ? -10.086 13.102 -1.647 1 98.81 27 ASN B O 1
ATOM 1289 N N . PHE B 1 28 ? -8.461 14.68 -1.444 1 98.5 28 PHE B N 1
ATOM 1290 C CA . PHE B 1 28 ? -8.891 15.039 -0.099 1 98.5 28 PHE B CA 1
ATOM 1291 C C . PHE B 1 28 ? -10.195 15.828 -0.138 1 98.5 28 PHE B C 1
ATOM 1293 O O . PHE B 1 28 ? -10.305 16.828 -0.86 1 98.5 28 PHE B O 1
ATOM 1300 N N . THR B 1 29 ? -11.188 15.438 0.74 1 98.44 29 THR B N 1
ATOM 1301 C CA . THR B 1 29 ? -12.531 15.961 0.531 1 98.44 29 THR B CA 1
ATOM 1302 C C . THR B 1 29 ? -13.055 16.641 1.794 1 98.44 29 THR B C 1
ATOM 1304 O O . THR B 1 29 ? -13.914 17.516 1.724 1 98.44 29 THR B O 1
ATOM 1307 N N . LYS B 1 30 ? -12.641 16.156 2.969 1 97.5 30 LYS B N 1
ATOM 1308 C CA . LYS B 1 30 ? -13.156 16.688 4.227 1 97.5 30 LYS B CA 1
ATOM 1309 C C . LYS B 1 30 ? -12.086 16.703 5.309 1 97.5 30 LYS B C 1
ATOM 1311 O O . LYS B 1 30 ? -11.242 15.797 5.355 1 97.5 30 LYS B O 1
ATOM 1316 N N . ILE B 1 31 ? -12.148 17.703 6.098 1 95.69 31 ILE B N 1
ATOM 1317 C CA . ILE B 1 31 ? -11.297 17.812 7.277 1 95.69 31 ILE B CA 1
ATOM 1318 C C . ILE B 1 31 ? -12.125 18.266 8.477 1 95.69 31 ILE B C 1
ATOM 1320 O O . ILE B 1 31 ? -12.984 19.141 8.352 1 95.69 31 ILE B O 1
ATOM 1324 N N . GLY B 1 32 ? -11.961 17.547 9.539 1 94.19 32 GLY B N 1
ATOM 1325 C CA . GLY B 1 32 ? -12.586 17.938 10.797 1 94.19 32 GLY B CA 1
ATOM 1326 C C . GLY B 1 32 ? -11.578 18.266 11.883 1 94.19 32 GLY B C 1
ATOM 1327 O O . GLY B 1 32 ? -10.422 18.594 11.586 1 94.19 32 GLY B O 1
ATOM 1328 N N . ASP B 1 33 ? -12.008 18.281 13.117 1 92.56 33 ASP B N 1
ATOM 1329 C CA . ASP B 1 33 ? -11.133 18.656 14.219 1 92.56 33 ASP B CA 1
ATOM 1330 C C . ASP B 1 33 ? -10.07 17.594 14.469 1 92.56 33 ASP B C 1
ATOM 1332 O O . ASP B 1 33 ? -8.977 17.891 14.953 1 92.56 33 ASP B O 1
ATOM 1336 N N . ASP B 1 34 ? -10.492 16.375 14.141 1 94.62 34 ASP B N 1
ATOM 1337 C CA . ASP B 1 34 ? -9.539 15.305 14.438 1 94.62 34 ASP B CA 1
ATOM 1338 C C . ASP B 1 34 ? -9.578 14.211 13.367 1 94.62 34 ASP B C 1
ATOM 1340 O O . ASP B 1 34 ? -9.328 13.039 13.656 1 94.62 34 ASP B O 1
ATOM 1344 N N . PHE B 1 35 ? -10.094 14.664 12.195 1 97.12 35 PHE B N 1
ATOM 1345 C CA . PHE B 1 35 ? -10.078 13.648 11.148 1 97.12 35 PHE B CA 1
ATOM 1346 C C . PHE B 1 35 ? -9.789 14.289 9.789 1 97.12 35 PHE B C 1
ATOM 1348 O O . PHE B 1 35 ? -9.992 15.484 9.609 1 97.12 35 PHE B O 1
ATOM 1355 N N . LEU B 1 36 ? -9.297 13.492 8.859 1 97.75 36 LEU B N 1
ATOM 1356 C CA . LEU B 1 36 ? -9.047 13.812 7.461 1 97.75 36 LEU B CA 1
ATOM 1357 C C . LEU B 1 36 ? -9.641 12.742 6.547 1 97.75 36 LEU B C 1
ATOM 1359 O O . LEU B 1 36 ? -9.516 11.547 6.824 1 97.75 36 LEU B O 1
ATOM 1363 N N . GLU B 1 37 ? -10.344 13.18 5.445 1 98.62 37 GLU B N 1
ATOM 1364 C CA . GLU B 1 37 ? -10.969 12.242 4.516 1 98.62 37 GLU B CA 1
ATOM 1365 C C . GLU B 1 37 ? -10.461 12.453 3.092 1 98.62 37 GLU B C 1
ATOM 1367 O O . GLU B 1 37 ? -10.211 13.586 2.68 1 98.62 37 GLU B O 1
ATOM 1372 N N . ALA B 1 38 ? -10.375 11.383 2.416 1 98.88 38 ALA B N 1
ATOM 1373 C CA . ALA B 1 38 ? -10.07 11.406 0.988 1 98.88 38 ALA B CA 1
ATOM 1374 C C . ALA B 1 38 ? -10.742 10.25 0.26 1 98.88 38 ALA B C 1
ATOM 1376 O O . ALA B 1 38 ? -11.039 9.211 0.865 1 98.88 38 ALA B O 1
ATOM 1377 N N . GLU B 1 39 ? -10.938 10.43 -1.001 1 98.94 39 GLU B N 1
ATOM 1378 C CA . GLU B 1 39 ? -11.516 9.398 -1.858 1 98.94 39 GLU B CA 1
ATOM 1379 C C . GLU B 1 39 ? -10.531 8.953 -2.936 1 98.94 39 GLU B C 1
ATOM 1381 O O . GLU B 1 39 ? -9.625 9.703 -3.297 1 98.94 39 GLU B O 1
ATOM 1386 N N . MET B 1 40 ? -10.742 7.758 -3.42 1 98.94 40 MET B N 1
ATOM 1387 C CA . MET B 1 40 ? -9.945 7.148 -4.484 1 98.94 40 MET B CA 1
ATOM 1388 C C . MET B 1 40 ? -10.82 6.301 -5.398 1 98.94 40 MET B C 1
ATOM 1390 O O . MET B 1 40 ? -11.594 5.465 -4.926 1 98.94 40 MET B O 1
ATOM 1394 N N . PRO B 1 41 ? -10.719 6.516 -6.727 1 98.94 41 PRO B N 1
ATOM 1395 C CA . PRO B 1 41 ? -11.531 5.688 -7.617 1 98.94 41 PRO B CA 1
ATOM 1396 C C . PRO B 1 41 ? -11.055 4.238 -7.676 1 98.94 41 PRO B C 1
ATOM 1398 O O . PRO B 1 41 ? -9.867 3.965 -7.453 1 98.94 41 PRO B O 1
ATOM 1401 N N . VAL B 1 42 ? -11.961 3.34 -7.918 1 98.88 42 VAL B N 1
ATOM 1402 C CA . VAL B 1 42 ? -11.672 1.949 -8.25 1 98.88 42 VAL B CA 1
ATOM 1403 C C . VAL B 1 42 ? -11.695 1.766 -9.766 1 98.88 42 VAL B C 1
ATOM 1405 O O . VAL B 1 42 ? -12.742 1.481 -10.352 1 98.88 42 VAL B O 1
ATOM 1408 N N . ASN B 1 43 ? -10.562 2.008 -10.375 1 98.69 43 ASN B N 1
ATOM 1409 C CA . ASN B 1 43 ? -10.398 1.935 -11.82 1 98.69 43 ASN B CA 1
ATOM 1410 C C . ASN B 1 43 ? -9.125 1.188 -12.203 1 98.69 43 ASN B C 1
ATOM 1412 O O . ASN B 1 43 ? -8.5 0.546 -11.359 1 98.69 43 ASN B O 1
ATOM 1416 N N . ASN B 1 44 ? -8.742 1.217 -13.453 1 98.12 44 ASN B N 1
ATOM 1417 C CA . ASN B 1 44 ? -7.648 0.385 -13.938 1 98.12 44 ASN B CA 1
ATOM 1418 C C . ASN B 1 44 ? -6.332 0.734 -13.25 1 98.12 44 ASN B C 1
ATOM 1420 O O . ASN B 1 44 ? -5.457 -0.119 -13.109 1 98.12 44 ASN B O 1
ATOM 1424 N N . LYS B 1 45 ? -6.191 1.946 -12.805 1 98.69 45 LYS B N 1
ATOM 1425 C CA . LYS B 1 45 ? -4.961 2.373 -12.148 1 98.69 45 LYS B CA 1
ATOM 1426 C C . LYS B 1 45 ? -4.871 1.821 -10.734 1 98.69 45 LYS B C 1
ATOM 1428 O O . LYS B 1 45 ? -3.797 1.813 -10.125 1 98.69 45 LYS B O 1
ATOM 1433 N N . THR B 1 46 ? -6.078 1.381 -10.18 1 98.94 46 THR B N 1
ATOM 1434 C CA . THR B 1 46 ? -6.07 0.972 -8.781 1 98.94 46 THR B CA 1
ATOM 1435 C C . THR B 1 46 ? -6.531 -0.476 -8.641 1 98.94 46 THR B C 1
ATOM 1437 O O . THR B 1 46 ? -6.582 -1.01 -7.527 1 98.94 46 THR B O 1
ATOM 1440 N N . LYS B 1 47 ? -6.777 -1.184 -9.711 1 98.81 47 LYS B N 1
ATOM 1441 C CA . LYS B 1 47 ? -7.289 -2.549 -9.648 1 98.81 47 LYS B CA 1
ATOM 1442 C C . LYS B 1 47 ? -6.164 -3.566 -9.789 1 98.81 47 LYS B C 1
ATOM 1444 O O . LYS B 1 47 ? -5.133 -3.277 -10.398 1 98.81 47 LYS B O 1
ATOM 1449 N N . GLN B 1 48 ? -6.449 -4.711 -9.219 1 97.88 48 GLN B N 1
ATOM 1450 C CA . GLN B 1 48 ? -5.625 -5.887 -9.484 1 97.88 48 GLN B CA 1
ATOM 1451 C C . GLN B 1 48 ? -6.129 -6.648 -10.703 1 97.88 48 GLN B C 1
ATOM 1453 O O . GLN B 1 48 ? -7.195 -6.336 -11.242 1 97.88 48 GLN B O 1
ATOM 1458 N N . PRO B 1 49 ? -5.371 -7.602 -11.211 1 95.5 49 PRO B N 1
ATOM 1459 C CA . PRO B 1 49 ? -5.629 -8.203 -12.516 1 95.5 49 PRO B CA 1
ATOM 1460 C C . PRO B 1 49 ? -7.008 -8.852 -12.609 1 95.5 49 PRO B C 1
ATOM 1462 O O . PRO B 1 49 ? -7.57 -8.961 -13.703 1 95.5 49 PRO B O 1
ATOM 1465 N N . MET B 1 50 ? -7.531 -9.234 -11.461 1 94.56 50 MET B N 1
ATOM 1466 C CA . MET B 1 50 ? -8.82 -9.914 -11.508 1 94.56 50 MET B CA 1
ATOM 1467 C C . MET B 1 50 ? -9.969 -8.914 -11.352 1 94.56 50 MET B C 1
ATOM 1469 O O . MET B 1 50 ? -11.109 -9.312 -11.125 1 94.56 50 MET B O 1
ATOM 1473 N N . GLY B 1 51 ? -9.68 -7.648 -11.289 1 96.88 51 GLY B N 1
ATOM 1474 C CA . GLY B 1 51 ? -10.703 -6.621 -11.391 1 96.88 51 GLY B CA 1
ATOM 1475 C C . GLY B 1 51 ? -11.141 -6.082 -10.039 1 96.88 51 GLY B C 1
ATOM 1476 O O . GLY B 1 51 ? -12.07 -5.285 -9.961 1 96.88 51 GLY B O 1
ATOM 1477 N N . LEU B 1 52 ? -10.547 -6.535 -9.055 1 98.19 52 LEU B N 1
ATOM 1478 C CA . LEU B 1 52 ? -10.836 -6.023 -7.723 1 98.19 52 LEU B CA 1
ATOM 1479 C C . LEU B 1 52 ? -9.875 -4.898 -7.352 1 98.19 52 LEU B C 1
ATOM 1481 O O . LEU B 1 52 ? -8.781 -4.801 -7.91 1 98.19 52 LEU B O 1
ATOM 1485 N N . LEU B 1 53 ? -10.352 -4.023 -6.43 1 98.88 53 LEU B N 1
ATOM 1486 C CA . LEU B 1 53 ? -9.422 -3.055 -5.859 1 98.88 53 LEU B CA 1
ATOM 1487 C C . LEU B 1 53 ? -8.188 -3.75 -5.305 1 98.88 53 LEU B C 1
ATOM 1489 O O . LEU B 1 53 ? -8.297 -4.73 -4.566 1 98.88 53 LEU B O 1
ATOM 1493 N N . HIS B 1 54 ? -7.039 -3.312 -5.773 1 98.94 54 HIS B N 1
ATOM 1494 C CA . HIS B 1 54 ? -5.773 -3.863 -5.297 1 98.94 54 HIS B CA 1
ATOM 1495 C C . HIS B 1 54 ? -5.586 -3.604 -3.807 1 98.94 54 HIS B C 1
ATOM 1497 O O . HIS B 1 54 ? -5.781 -2.48 -3.338 1 98.94 54 HIS B O 1
ATOM 1503 N N . GLY B 1 55 ? -5.203 -4.605 -3.031 1 98.88 55 GLY B N 1
ATOM 1504 C CA . GLY B 1 55 ? -4.945 -4.395 -1.615 1 98.88 55 GLY B CA 1
ATOM 1505 C C . GLY B 1 55 ? -3.91 -3.32 -1.35 1 98.88 55 GLY B C 1
ATOM 1506 O O . GLY B 1 55 ? -4.016 -2.578 -0.37 1 98.88 55 GLY B O 1
ATOM 1507 N N . GLY B 1 56 ? -2.896 -3.23 -2.168 1 98.94 56 GLY B N 1
ATOM 1508 C CA . GLY B 1 56 ? -1.896 -2.18 -2.078 1 98.94 56 GLY B CA 1
ATOM 1509 C C . GLY B 1 56 ? -2.467 -0.792 -2.305 1 98.94 56 GLY B C 1
ATOM 1510 O O . GLY B 1 56 ? -1.952 0.191 -1.768 1 98.94 56 GLY B O 1
ATOM 1511 N N . ALA B 1 57 ? -3.506 -0.678 -3.131 1 98.94 57 ALA B N 1
ATOM 1512 C CA . ALA B 1 57 ? -4.164 0.608 -3.348 1 98.94 57 ALA B CA 1
ATOM 1513 C C . ALA B 1 57 ? -4.828 1.106 -2.068 1 98.94 57 ALA B C 1
ATOM 1515 O O . ALA B 1 57 ? -4.773 2.299 -1.756 1 98.94 57 ALA B O 1
ATOM 1516 N N . ASN B 1 58 ? -5.465 0.173 -1.342 1 98.94 58 ASN B N 1
ATOM 1517 C CA . ASN B 1 58 ? -5.949 0.531 -0.013 1 98.94 58 ASN B CA 1
ATOM 1518 C C . ASN B 1 58 ? -4.852 1.172 0.83 1 98.94 58 ASN B C 1
ATOM 1520 O O . ASN B 1 58 ? -5.078 2.191 1.483 1 98.94 58 ASN B O 1
ATOM 1524 N N . VAL B 1 59 ? -3.701 0.58 0.752 1 99 59 VAL B N 1
ATOM 1525 C CA . VAL B 1 59 ? -2.633 0.997 1.654 1 99 59 VAL B CA 1
ATOM 1526 C C . VAL B 1 59 ? -2.029 2.314 1.168 1 99 59 VAL B C 1
ATOM 1528 O O . VAL B 1 59 ? -1.621 3.152 1.976 1 99 59 VAL B O 1
ATOM 1531 N N . VAL B 1 60 ? -1.991 2.553 -0.153 1 99 60 VAL B N 1
ATOM 1532 C CA . VAL B 1 60 ? -1.586 3.865 -0.644 1 99 60 VAL B CA 1
ATOM 1533 C C . VAL B 1 60 ? -2.512 4.938 -0.077 1 99 60 VAL B C 1
ATOM 1535 O O . VAL B 1 60 ? -2.051 5.973 0.406 1 99 60 VAL B O 1
ATOM 1538 N N . LEU B 1 61 ? -3.82 4.719 -0.136 1 98.94 61 LEU B N 1
ATOM 1539 C CA . LEU B 1 61 ? -4.785 5.664 0.415 1 98.94 61 LEU B CA 1
ATOM 1540 C C . LEU B 1 61 ? -4.551 5.871 1.907 1 98.94 61 LEU B C 1
ATOM 1542 O O . LEU B 1 61 ? -4.496 7.008 2.379 1 98.94 61 LEU B O 1
ATOM 1546 N N . ALA B 1 62 ? -4.352 4.77 2.613 1 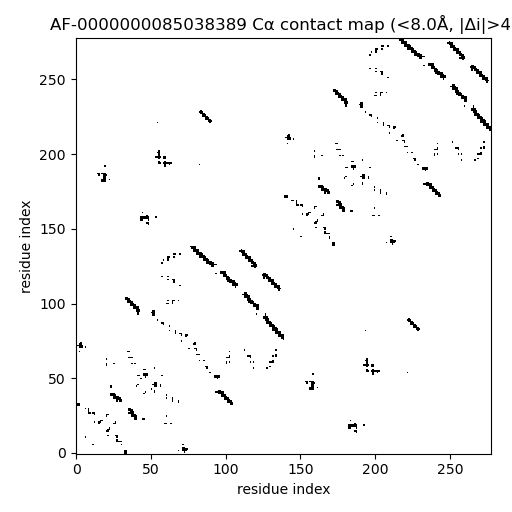99 62 ALA B N 1
ATOM 1547 C CA . ALA B 1 62 ? -4.133 4.824 4.055 1 99 62 ALA B CA 1
ATOM 1548 C C . ALA B 1 62 ? -2.848 5.574 4.391 1 99 62 ALA B C 1
ATOM 1550 O O . ALA B 1 62 ? -2.842 6.449 5.258 1 99 62 ALA B O 1
ATOM 1551 N N . GLU B 1 63 ? -1.786 5.199 3.742 1 98.94 63 GLU B N 1
ATOM 1552 C CA . GLU B 1 63 ? -0.487 5.832 3.949 1 98.94 63 GLU B CA 1
ATOM 1553 C C . GLU B 1 63 ? -0.544 7.324 3.641 1 98.94 63 GLU B C 1
ATOM 1555 O O . GLU B 1 63 ? 0.01 8.141 4.383 1 98.94 63 GLU B O 1
ATOM 1560 N N . THR B 1 64 ? -1.189 7.699 2.553 1 98.88 64 THR B N 1
ATOM 1561 C CA . THR B 1 64 ? -1.347 9.102 2.168 1 98.88 64 THR B CA 1
ATOM 1562 C C . THR B 1 64 ? -2.107 9.875 3.24 1 98.88 64 THR B C 1
ATOM 1564 O O . THR B 1 64 ? -1.659 10.93 3.686 1 98.88 64 THR B O 1
ATOM 1567 N N . LEU B 1 65 ? -3.211 9.328 3.67 1 98.81 65 LEU B N 1
ATOM 1568 C CA . LEU B 1 65 ? -4.039 9.969 4.688 1 98.81 65 LEU B CA 1
ATOM 1569 C C . LEU B 1 65 ? -3.27 10.125 5.992 1 98.81 65 LEU B C 1
ATOM 1571 O O . LEU B 1 65 ? -3.252 11.211 6.578 1 98.81 65 LEU B O 1
ATOM 1575 N N . GLY B 1 66 ? -2.682 9.023 6.453 1 98.56 66 GLY B N 1
ATOM 1576 C CA . GLY B 1 66 ? -1.938 9.078 7.703 1 98.56 66 GLY B CA 1
ATOM 1577 C C . GLY B 1 66 ? -0.781 10.055 7.668 1 98.56 66 GLY B C 1
ATOM 1578 O O . GLY B 1 66 ? -0.57 10.805 8.625 1 98.56 66 GLY B O 1
ATOM 1579 N N . SER B 1 67 ? -0.029 10.047 6.605 1 98.44 67 SER B N 1
ATOM 1580 C CA . SER B 1 67 ? 1.118 10.93 6.445 1 98.44 67 SER B CA 1
ATOM 1581 C C . SER B 1 67 ? 0.69 12.398 6.461 1 98.44 67 SER B C 1
ATOM 1583 O O . SER B 1 67 ? 1.283 13.211 7.164 1 98.44 67 SER B O 1
ATOM 1585 N N . ILE B 1 68 ? -0.332 12.742 5.684 1 97.5 68 ILE B N 1
ATOM 1586 C CA . ILE B 1 68 ? -0.776 14.125 5.578 1 97.5 68 ILE B CA 1
ATOM 1587 C C . ILE B 1 68 ? -1.4 14.57 6.902 1 97.5 68 ILE B C 1
ATOM 1589 O O . ILE B 1 68 ? -1.164 15.688 7.363 1 97.5 68 ILE B O 1
ATOM 1593 N N . ALA B 1 69 ? -2.178 13.688 7.52 1 97.31 69 ALA B N 1
ATOM 1594 C CA . ALA B 1 69 ? -2.748 14.023 8.82 1 97.31 69 ALA B CA 1
ATOM 1595 C C . ALA B 1 69 ? -1.653 14.344 9.836 1 97.31 69 ALA B C 1
ATOM 1597 O O . ALA B 1 69 ? -1.749 15.336 10.57 1 97.31 69 ALA B O 1
ATOM 1598 N N . ALA B 1 70 ? -0.647 13.555 9.859 1 97.38 70 ALA B N 1
ATOM 1599 C CA . ALA B 1 70 ? 0.465 13.781 10.781 1 97.38 70 ALA B CA 1
ATOM 1600 C C . ALA B 1 70 ? 1.134 15.125 10.508 1 97.38 70 ALA B C 1
ATOM 1602 O O . ALA B 1 70 ? 1.376 15.906 11.43 1 97.38 70 ALA B O 1
ATOM 1603 N N . ILE B 1 71 ? 1.401 15.375 9.258 1 95.44 71 ILE B N 1
ATOM 1604 C CA . ILE B 1 71 ? 2.09 16.594 8.859 1 95.44 71 ILE B CA 1
ATOM 1605 C C . ILE B 1 71 ? 1.275 17.812 9.281 1 95.44 71 ILE B C 1
ATOM 1607 O O . ILE B 1 71 ? 1.839 18.844 9.672 1 95.44 71 ILE B O 1
ATOM 1611 N N . LEU B 1 72 ? -0.018 17.703 9.258 1 95.19 72 LEU B N 1
ATOM 1612 C CA . LEU B 1 72 ? -0.912 18.812 9.57 1 95.19 72 LEU B CA 1
ATOM 1613 C C . LEU B 1 72 ? -0.91 19.109 11.07 1 95.19 72 LEU B C 1
ATOM 1615 O O . LEU B 1 72 ? -1.396 20.156 11.5 1 95.19 72 LEU B O 1
ATOM 1619 N N . THR B 1 73 ? -0.381 18.219 11.891 1 95.75 73 THR B N 1
ATOM 1620 C CA . THR B 1 73 ? -0.293 18.453 13.328 1 95.75 73 THR B CA 1
ATOM 1621 C C . THR B 1 73 ? 1.004 19.172 13.68 1 95.75 73 THR B C 1
ATOM 1623 O O . THR B 1 73 ? 1.196 19.594 14.828 1 95.75 73 THR B O 1
ATOM 1626 N N . LEU B 1 74 ? 1.862 19.375 12.742 1 95.38 74 LEU B N 1
ATOM 1627 C CA . LEU B 1 74 ? 3.23 19.781 13.055 1 95.38 74 LEU B CA 1
ATOM 1628 C C . LEU B 1 74 ? 3.473 21.234 12.664 1 95.38 74 LEU B C 1
ATOM 1630 O O . LEU B 1 74 ? 2.766 21.781 11.82 1 95.38 74 LEU B O 1
ATOM 1634 N N . ASN B 1 75 ? 4.418 21.828 13.344 1 94.31 75 ASN B N 1
ATOM 1635 C CA . ASN B 1 75 ? 5.113 23 12.82 1 94.31 75 ASN B CA 1
ATOM 1636 C C . ASN B 1 75 ? 6.176 22.609 11.797 1 94.31 75 ASN B C 1
ATOM 1638 O O . ASN B 1 75 ? 7.246 22.125 12.164 1 94.31 75 ASN B O 1
ATOM 1642 N N . LEU B 1 76 ? 5.918 22.875 10.555 1 92.25 76 LEU B N 1
ATOM 1643 C CA . LEU B 1 76 ? 6.738 22.344 9.469 1 92.25 76 LEU B CA 1
ATOM 1644 C C . LEU B 1 76 ? 8.055 23.109 9.367 1 92.25 76 LEU B C 1
ATOM 1646 O O . LEU B 1 76 ? 8.969 22.688 8.656 1 92.25 76 LEU B O 1
ATOM 1650 N N . ASP B 1 77 ? 8.164 24.172 10.055 1 94.5 77 ASP B N 1
ATOM 1651 C CA . ASP B 1 77 ? 9.43 24.891 10.109 1 94.5 77 ASP B CA 1
ATOM 1652 C C . ASP B 1 77 ? 10.453 24.141 10.953 1 94.5 77 ASP B C 1
ATOM 1654 O O . ASP B 1 77 ? 11.664 24.312 10.766 1 94.5 77 ASP B O 1
ATOM 1658 N N . THR B 1 78 ? 9.969 23.312 11.914 1 96.44 78 THR B N 1
ATOM 1659 C CA . THR B 1 78 ? 10.883 22.734 12.891 1 96.44 78 THR B CA 1
ATOM 1660 C C . THR B 1 78 ? 10.812 21.219 12.859 1 96.44 78 THR B C 1
ATOM 1662 O O . THR B 1 78 ? 11.719 20.531 13.359 1 96.44 78 THR B O 1
ATOM 1665 N N . HIS B 1 79 ? 9.664 20.656 12.375 1 96.94 79 HIS B N 1
ATOM 1666 C CA . HIS B 1 79 ? 9.484 19.203 12.422 1 96.94 79 HIS B CA 1
ATOM 1667 C C . HIS B 1 79 ? 9.055 18.656 11.062 1 96.94 79 HIS B C 1
ATOM 1669 O O . HIS B 1 79 ? 8.562 19.406 10.211 1 96.94 79 HIS B O 1
ATOM 1675 N N . TYR B 1 80 ? 9.32 17.391 10.812 1 96.56 80 TYR B N 1
ATOM 1676 C CA . TYR B 1 80 ? 8.773 16.609 9.703 1 96.56 80 TYR B CA 1
ATOM 1677 C C . TYR B 1 80 ? 8.438 15.195 10.148 1 96.56 80 TYR B C 1
ATOM 1679 O O . TYR B 1 80 ? 8.742 14.805 11.281 1 96.56 80 TYR B O 1
ATOM 1687 N N . ALA B 1 81 ? 7.68 14.516 9.359 1 97.31 81 ALA B N 1
ATOM 1688 C CA . ALA B 1 81 ? 7.23 13.164 9.703 1 97.31 81 ALA B CA 1
ATOM 1689 C C . ALA B 1 81 ? 7.66 12.156 8.641 1 97.31 81 ALA B C 1
ATOM 1691 O O . ALA B 1 81 ? 7.734 12.492 7.453 1 97.31 81 ALA B O 1
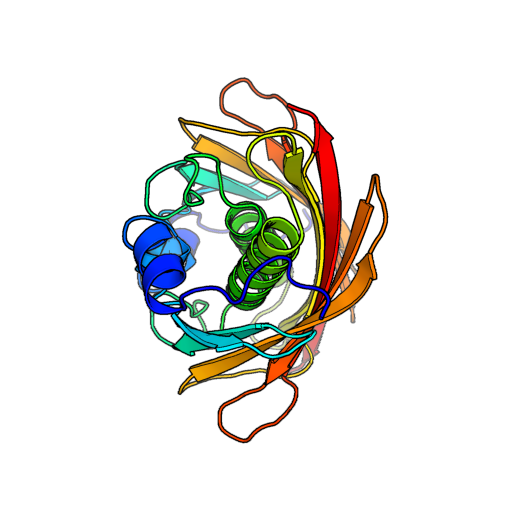ATOM 1692 N N . VAL B 1 82 ? 7.934 10.938 9.086 1 97.69 82 VAL B N 1
ATOM 1693 C CA . VAL B 1 82 ? 8.227 9.836 8.172 1 97.69 82 VAL B CA 1
ATOM 1694 C C . VAL B 1 82 ? 7.449 8.594 8.602 1 97.69 82 VAL B C 1
ATOM 1696 O O . VAL B 1 82 ? 7.277 8.336 9.789 1 97.69 82 VAL B O 1
ATOM 1699 N N . GLY B 1 83 ? 6.977 7.945 7.625 1 98.56 83 GLY B N 1
ATOM 1700 C CA . GLY B 1 83 ? 6.312 6.691 7.934 1 98.56 83 GLY B CA 1
ATOM 1701 C C . GLY B 1 83 ? 7.25 5.637 8.492 1 98.56 83 GLY B C 1
ATOM 1702 O O . GLY B 1 83 ? 8.352 5.445 7.973 1 98.56 83 GLY B O 1
ATOM 1703 N N . LEU B 1 84 ? 6.852 4.965 9.547 1 98.88 84 LEU B N 1
ATOM 1704 C CA . LEU B 1 84 ? 7.641 3.889 10.141 1 98.88 84 LEU B CA 1
ATOM 1705 C C . LEU B 1 84 ? 7.039 2.527 9.805 1 98.88 84 LEU B C 1
ATOM 1707 O O . LEU B 1 84 ? 7.742 1.636 9.32 1 98.88 84 LEU B O 1
ATOM 1711 N N . GLU B 1 85 ? 5.801 2.424 10.141 1 98.88 85 GLU B N 1
ATOM 1712 C CA . GLU B 1 85 ? 5.109 1.144 10.016 1 98.88 85 GLU B CA 1
ATOM 1713 C C . GLU B 1 85 ? 3.662 1.338 9.57 1 98.88 85 GLU B C 1
ATOM 1715 O O . GLU B 1 85 ? 2.996 2.281 10 1 98.88 85 GLU B O 1
ATOM 1720 N N . ILE B 1 86 ? 3.184 0.428 8.805 1 98.94 86 ILE B N 1
ATOM 1721 C CA . ILE B 1 86 ? 1.774 0.434 8.422 1 98.94 86 ILE B CA 1
ATOM 1722 C C . ILE B 1 86 ? 1.271 -1.001 8.289 1 98.94 86 ILE B C 1
ATOM 1724 O O . ILE B 1 86 ? 2.033 -1.899 7.918 1 98.94 86 ILE B O 1
ATOM 1728 N N . ASN B 1 87 ? 0.011 -1.188 8.578 1 98.94 87 ASN B N 1
ATOM 1729 C CA . ASN B 1 87 ? -0.662 -2.457 8.32 1 98.94 87 ASN B CA 1
ATOM 1730 C C . ASN B 1 87 ? -2.066 -2.246 7.766 1 98.94 87 ASN B C 1
ATOM 1732 O O . ASN B 1 87 ? -2.584 -1.128 7.785 1 98.94 87 ASN B O 1
ATOM 1736 N N . ALA B 1 88 ? -2.625 -3.293 7.23 1 98.94 88 ALA B N 1
ATOM 1737 C CA . ALA B 1 88 ? -3.986 -3.242 6.707 1 98.94 88 ALA B CA 1
ATOM 1738 C C . ALA B 1 88 ? -4.652 -4.613 6.777 1 98.94 88 ALA B C 1
ATOM 1740 O O . ALA B 1 88 ? -4.012 -5.637 6.523 1 98.94 88 ALA B O 1
ATOM 1741 N N . ASN B 1 89 ? -5.859 -4.621 7.168 1 98.94 89 ASN B N 1
ATOM 1742 C CA . ASN B 1 89 ? -6.758 -5.762 7.027 1 98.94 89 ASN B CA 1
ATOM 1743 C C . ASN B 1 89 ? -7.777 -5.539 5.918 1 98.94 89 ASN B C 1
ATOM 1745 O O . ASN B 1 89 ? -8.547 -4.574 5.961 1 98.94 89 ASN B O 1
ATOM 1749 N N . HIS B 1 90 ? -7.711 -6.41 4.957 1 98.88 90 HIS B N 1
ATOM 1750 C CA . HIS B 1 90 ? -8.68 -6.367 3.871 1 98.88 90 HIS B CA 1
ATOM 1751 C C . HIS B 1 90 ? -9.93 -7.164 4.215 1 98.88 90 HIS B C 1
ATOM 1753 O O . HIS B 1 90 ? -9.898 -8.398 4.258 1 98.88 90 HIS B O 1
ATOM 1759 N N . LEU B 1 91 ? -11.062 -6.461 4.398 1 98.81 91 LEU B N 1
ATOM 1760 C CA . LEU B 1 91 ? -12.25 -7.074 4.984 1 98.81 91 LEU B CA 1
ATOM 1761 C C . LEU B 1 91 ? -13.242 -7.477 3.9 1 98.81 91 LEU B C 1
ATOM 1763 O O . LEU B 1 91 ? -14.008 -8.422 4.074 1 98.81 91 LEU B O 1
ATOM 1767 N N . ARG B 1 92 ? -13.273 -6.633 2.846 1 98.31 92 ARG B N 1
ATOM 1768 C CA . ARG B 1 92 ? -14.227 -6.867 1.765 1 98.31 92 ARG B CA 1
ATOM 1769 C C . ARG B 1 92 ? -13.648 -6.43 0.422 1 98.31 92 ARG B C 1
ATOM 1771 O O . ARG B 1 92 ? -12.977 -5.402 0.335 1 98.31 92 ARG B O 1
ATOM 1778 N N . ALA B 1 93 ? -14.016 -7.203 -0.585 1 98.25 93 ALA B N 1
ATOM 1779 C CA . ALA B 1 93 ? -13.609 -6.836 -1.939 1 98.25 93 ALA B CA 1
ATOM 1780 C C . ALA B 1 93 ? -14.422 -5.648 -2.451 1 98.25 93 ALA B C 1
ATOM 1782 O O . ALA B 1 93 ? -15.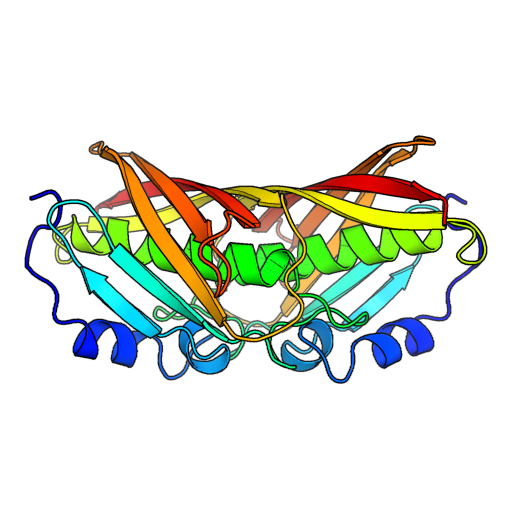609 -5.516 -2.139 1 98.25 93 ALA B O 1
ATOM 1783 N N . VAL B 1 94 ? -13.805 -4.773 -3.156 1 98.75 94 VAL B N 1
ATOM 1784 C CA . VAL B 1 94 ? -14.469 -3.672 -3.85 1 98.75 94 VAL B CA 1
ATOM 1785 C C . VAL B 1 94 ? -14.203 -3.775 -5.352 1 98.75 94 VAL B C 1
ATOM 1787 O O . VAL B 1 94 ? -13.055 -3.871 -5.777 1 98.75 94 VAL B O 1
ATOM 1790 N N . LYS B 1 95 ? -15.164 -3.719 -6.195 1 98 95 LYS B N 1
ATOM 1791 C CA . LYS B 1 95 ? -15.031 -4.027 -7.617 1 98 95 LYS B CA 1
ATOM 1792 C C . LYS B 1 95 ? -15.141 -2.762 -8.461 1 98 95 LYS B C 1
ATOM 1794 O O . LYS B 1 95 ? -14.648 -2.725 -9.594 1 98 95 LYS B O 1
ATOM 1799 N N . GLU B 1 96 ? -15.891 -1.744 -7.902 1 98.44 96 GLU B N 1
ATOM 1800 C CA . GLU B 1 96 ? -16.141 -0.563 -8.719 1 98.44 96 GLU B CA 1
ATOM 1801 C C . GLU B 1 96 ? -16.484 0.644 -7.855 1 98.44 96 GLU B C 1
ATOM 1803 O O . GLU B 1 96 ? -16.656 0.516 -6.641 1 98.44 96 GLU B O 1
ATOM 1808 N N . GLY B 1 97 ? -16.625 1.848 -8.562 1 98.62 97 GLY B N 1
ATOM 1809 C CA . GLY B 1 97 ? -16.938 3.082 -7.863 1 98.62 97 GLY B CA 1
ATOM 1810 C C . GLY B 1 97 ? -15.727 3.764 -7.273 1 98.62 97 GLY B C 1
ATOM 1811 O O . GLY B 1 97 ? -14.766 4.059 -7.988 1 98.62 97 GLY B O 1
ATOM 1812 N N . LYS B 1 98 ? -15.867 4.117 -6.02 1 98.88 98 LYS B N 1
ATOM 1813 C CA . LYS B 1 98 ? -14.773 4.727 -5.258 1 98.88 98 LYS B CA 1
ATOM 1814 C C . LYS B 1 98 ? -14.773 4.234 -3.814 1 98.88 98 LYS B C 1
ATOM 1816 O O . LYS B 1 98 ? -15.75 3.643 -3.352 1 98.88 98 LYS B O 1
ATOM 1821 N N . VAL B 1 99 ? -13.68 4.422 -3.205 1 98.94 99 VAL B N 1
ATOM 1822 C CA . VAL B 1 99 ? -13.586 4.188 -1.768 1 98.94 99 VAL B CA 1
ATOM 1823 C C . VAL B 1 99 ? -13.312 5.508 -1.047 1 98.94 99 VAL B C 1
ATOM 1825 O O . VAL B 1 99 ? -12.766 6.441 -1.634 1 98.94 99 VAL B O 1
ATOM 1828 N N . LEU B 1 100 ? -13.781 5.539 0.19 1 98.94 100 LEU B N 1
ATOM 1829 C CA . LEU B 1 100 ? -13.547 6.668 1.081 1 98.94 100 LEU B CA 1
ATOM 1830 C C . LEU B 1 100 ? -12.695 6.254 2.275 1 98.94 100 LEU B C 1
ATOM 1832 O O . LEU B 1 100 ? -13.016 5.281 2.965 1 98.94 100 LEU B O 1
ATOM 1836 N N . GLY B 1 101 ? -11.602 6.969 2.432 1 98.94 101 GLY B N 1
ATOM 1837 C CA . GLY B 1 101 ? -10.789 6.773 3.623 1 98.94 101 GLY B CA 1
ATOM 1838 C C . GLY B 1 101 ? -10.93 7.898 4.633 1 98.94 101 GLY B C 1
ATOM 1839 O O . GLY B 1 101 ? -11.039 9.07 4.258 1 98.94 101 GLY B O 1
ATOM 1840 N N . ARG B 1 102 ? -10.852 7.52 5.898 1 98.94 102 ARG B N 1
ATOM 1841 C CA . ARG B 1 102 ? -10.82 8.5 6.98 1 98.94 102 ARG B CA 1
ATOM 1842 C C . ARG B 1 102 ? -9.719 8.172 7.984 1 98.94 102 ARG B C 1
ATOM 1844 O O . ARG B 1 102 ? -9.664 7.059 8.516 1 98.94 102 ARG B O 1
ATOM 1851 N N . ALA B 1 103 ? -8.906 9.109 8.18 1 98.88 103 ALA B N 1
ATOM 1852 C CA . ALA B 1 103 ? -7.859 9 9.195 1 98.88 103 ALA B CA 1
ATOM 1853 C C . ALA B 1 103 ? -8.273 9.695 10.484 1 98.88 103 ALA B C 1
ATOM 1855 O O . ALA B 1 103 ? -8.703 10.844 10.469 1 98.88 103 ALA B O 1
ATOM 1856 N N . THR B 1 104 ? -8.125 8.984 11.578 1 98.81 104 THR B N 1
ATOM 1857 C CA . THR B 1 104 ? -8.312 9.531 12.914 1 98.81 104 THR B CA 1
ATOM 1858 C C . THR B 1 104 ? -7.148 9.156 13.82 1 98.81 104 THR B C 1
ATOM 1860 O O . THR B 1 104 ? -6.562 8.078 13.68 1 98.81 104 THR B O 1
ATOM 1863 N N . PRO B 1 105 ? -6.824 10 14.797 1 98.56 105 PRO B N 1
ATOM 1864 C CA . PRO B 1 105 ? -5.672 9.688 15.648 1 98.56 105 PRO B CA 1
ATOM 1865 C C . PRO B 1 105 ? -6.016 8.719 16.781 1 98.56 105 PRO B C 1
ATOM 1867 O O . PRO B 1 105 ? -7.07 8.844 17.406 1 98.56 105 PRO B O 1
ATOM 1870 N N . LEU B 1 106 ? -5.172 7.77 16.984 1 98.75 106 LEU B N 1
ATOM 1871 C CA . LEU B 1 106 ? -5.207 6.938 18.188 1 98.75 106 LEU B CA 1
ATOM 1872 C C . LEU B 1 106 ? -4.242 7.461 19.25 1 98.75 106 LEU B C 1
ATOM 1874 O O . LEU B 1 106 ? -4.477 7.293 20.438 1 98.75 106 LEU B O 1
ATOM 1878 N N . HIS B 1 107 ? -3.156 8.102 18.75 1 98.62 107 HIS B N 1
ATOM 1879 C CA . HIS B 1 107 ? -2.104 8.633 19.609 1 98.62 107 HIS B CA 1
ATOM 1880 C C . HIS B 1 107 ? -1.331 9.742 18.922 1 98.62 107 HIS B C 1
ATOM 1882 O O . HIS B 1 107 ? -0.862 9.57 17.781 1 98.62 107 HIS B O 1
ATOM 1888 N N . ILE B 1 108 ? -1.241 10.859 19.547 1 97.88 108 ILE B N 1
ATOM 1889 C CA . ILE B 1 108 ? -0.435 11.977 19.078 1 97.88 108 ILE B CA 1
ATOM 1890 C C . ILE B 1 108 ? 0.663 12.289 20.094 1 97.88 108 ILE B C 1
ATOM 1892 O O . ILE B 1 108 ? 0.424 12.984 21.078 1 97.88 108 ILE B O 1
ATOM 1896 N N . GLY B 1 109 ? 1.823 11.719 19.797 1 97.06 109 GLY B N 1
ATOM 1897 C CA . GLY B 1 109 ? 2.961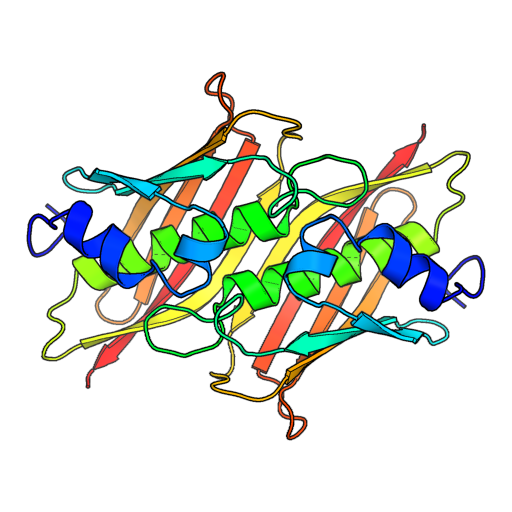 11.945 20.672 1 97.06 109 GLY B CA 1
ATOM 1898 C C . GLY B 1 109 ? 4 12.875 20.062 1 97.06 109 GLY B C 1
ATOM 1899 O O . GLY B 1 109 ? 3.912 13.234 18.891 1 97.06 109 GLY B O 1
ATOM 1900 N N . ARG B 1 110 ? 5.059 13.227 20.875 1 96 110 ARG B N 1
ATOM 1901 C CA . ARG B 1 110 ? 6.121 14.125 20.453 1 96 110 ARG B CA 1
ATOM 1902 C C . ARG B 1 110 ? 7.051 13.438 19.453 1 96 110 ARG B C 1
ATOM 1904 O O . ARG B 1 110 ? 7.605 14.086 18.562 1 96 110 ARG B O 1
ATOM 1911 N N . LYS B 1 111 ? 7.145 12.141 19.641 1 98.06 111 LYS B N 1
ATOM 1912 C CA . LYS B 1 111 ? 8.117 11.422 18.828 1 98.06 111 LYS B CA 1
ATOM 1913 C C . LYS B 1 111 ? 7.418 10.484 17.844 1 98.06 111 LYS B C 1
ATOM 1915 O O . LYS B 1 111 ? 8 10.102 16.828 1 98.06 111 LYS B O 1
ATOM 1920 N N . THR B 1 112 ? 6.211 10.016 18.234 1 98.62 112 THR B N 1
ATOM 1921 C CA . THR B 1 112 ? 5.465 9.125 17.344 1 98.62 112 THR B CA 1
ATOM 1922 C C . THR B 1 112 ? 3.979 9.469 17.359 1 98.62 112 THR B C 1
ATOM 1924 O O . THR B 1 112 ? 3.475 10.031 18.344 1 98.62 112 THR B O 1
ATOM 1927 N N . GLN B 1 113 ? 3.412 9.203 16.297 1 98.81 113 GLN B N 1
ATOM 1928 C CA . GLN B 1 113 ? 1.958 9.258 16.188 1 98.81 113 GLN B CA 1
ATOM 1929 C C . GLN B 1 113 ? 1.407 7.949 15.617 1 98.81 113 GLN B C 1
ATOM 1931 O O . GLN B 1 113 ? 2.076 7.281 14.828 1 98.81 113 GLN B O 1
ATOM 1936 N N . VAL B 1 114 ? 0.18 7.582 16.047 1 98.94 114 VAL B N 1
ATOM 1937 C CA . VAL B 1 114 ? -0.535 6.438 15.492 1 98.94 114 VAL B CA 1
ATOM 1938 C C . VAL B 1 114 ? -1.905 6.875 14.984 1 98.94 114 VAL B C 1
ATOM 1940 O O . VAL B 1 114 ? -2.678 7.496 15.719 1 98.94 114 VAL B O 1
ATOM 1943 N N . TRP B 1 115 ? -2.15 6.617 13.766 1 98.94 115 TRP B N 1
ATOM 1944 C CA . TRP B 1 115 ? -3.416 6.953 13.125 1 98.94 115 TRP B CA 1
ATOM 1945 C C . TRP B 1 115 ? -4.137 5.699 12.648 1 98.94 115 TRP B C 1
ATOM 1947 O O . TRP B 1 115 ? -3.508 4.773 12.125 1 98.94 115 TRP B O 1
ATOM 1957 N N . GLU B 1 116 ? -5.418 5.691 12.875 1 98.94 116 GLU B N 1
ATOM 1958 C CA . GLU B 1 116 ? -6.285 4.672 12.289 1 98.94 116 GLU B CA 1
ATOM 1959 C C . GLU B 1 116 ? -6.938 5.172 11.008 1 98.94 116 GLU B C 1
ATOM 1961 O O . GLU B 1 116 ? -7.398 6.316 10.938 1 98.94 116 GLU B O 1
ATOM 1966 N N . ILE B 1 117 ? -6.922 4.359 9.969 1 98.94 117 ILE B N 1
ATOM 1967 C CA . ILE B 1 117 ? -7.617 4.68 8.727 1 98.94 117 ILE B CA 1
ATOM 1968 C C . ILE B 1 117 ? -8.688 3.629 8.445 1 98.94 117 ILE B C 1
ATOM 1970 O O . ILE B 1 117 ? -8.383 2.439 8.328 1 98.94 117 ILE B O 1
ATOM 1974 N N . LYS B 1 118 ? -9.867 4.078 8.398 1 99 118 LYS B N 1
ATOM 1975 C CA . LYS B 1 118 ? -10.977 3.238 7.953 1 99 118 LYS B CA 1
ATOM 1976 C C . LYS B 1 118 ? -11.367 3.561 6.512 1 99 118 LYS B C 1
ATOM 1978 O O . LYS B 1 118 ? -11.547 4.727 6.156 1 99 118 LYS B O 1
ATOM 1983 N N . ILE B 1 119 ? -11.461 2.518 5.684 1 99 119 ILE B N 1
ATOM 1984 C CA . ILE B 1 119 ? -11.812 2.678 4.277 1 99 119 ILE B CA 1
ATOM 1985 C C . ILE B 1 119 ? -13.156 1.996 4 1 99 119 ILE B C 1
ATOM 1987 O O . ILE B 1 119 ? -13.344 0.824 4.336 1 99 119 ILE B O 1
ATOM 1991 N N . THR B 1 120 ? -14.055 2.729 3.398 1 98.94 120 THR B N 1
ATOM 1992 C CA . THR B 1 120 ? -15.383 2.219 3.078 1 98.94 120 THR B CA 1
ATOM 1993 C C . THR B 1 120 ? -15.641 2.279 1.575 1 98.94 120 THR B C 1
ATOM 1995 O O . THR B 1 120 ? -15.047 3.098 0.872 1 98.94 120 THR B O 1
ATOM 1998 N N . ASP B 1 121 ? -16.578 1.386 1.127 1 98.56 121 ASP B N 1
ATOM 1999 C CA . ASP B 1 121 ? -16.953 1.429 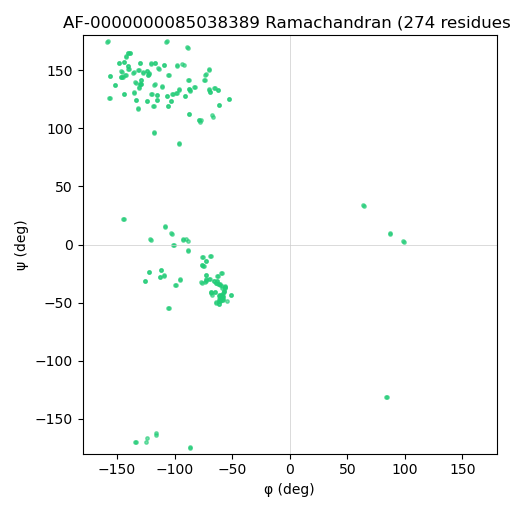-0.28 1 98.56 121 ASP B CA 1
ATOM 2000 C C . ASP B 1 121 ? -18.078 2.445 -0.514 1 98.56 121 ASP B C 1
ATOM 2002 O O . ASP B 1 121 ? -18.422 3.209 0.388 1 98.56 121 ASP B O 1
ATOM 2006 N N . ASN B 1 122 ? -18.547 2.475 -1.734 1 95.94 122 ASN B N 1
ATOM 2007 C CA . ASN B 1 122 ? -19.516 3.492 -2.127 1 95.94 122 ASN B CA 1
ATOM 2008 C C . ASN B 1 122 ? -20.859 3.285 -1.43 1 95.94 122 ASN B C 1
ATOM 2010 O O . ASN B 1 122 ? -21.719 4.164 -1.458 1 95.94 122 ASN B O 1
ATOM 2014 N N . LYS B 1 123 ? -21.031 2.188 -0.78 1 97.31 123 LYS B N 1
ATOM 2015 C CA . LYS B 1 123 ? -22.25 1.899 -0.036 1 97.31 123 LYS B CA 1
ATOM 2016 C C . LYS B 1 123 ? -22.047 2.139 1.459 1 97.31 123 LYS B C 1
ATOM 2018 O O . LYS B 1 123 ? -22.938 1.835 2.264 1 97.31 123 LYS B O 1
ATOM 2023 N N . GLY B 1 124 ? -20.844 2.551 1.794 1 97.81 124 GLY B N 1
ATOM 2024 C CA . GLY B 1 124 ? -20.578 2.863 3.188 1 97.81 124 GLY B CA 1
ATOM 2025 C C . GLY B 1 124 ? -20.141 1.654 3.998 1 97.81 124 GLY B C 1
ATOM 2026 O O . GLY B 1 124 ? -20.078 1.715 5.227 1 97.81 124 GLY B O 1
ATOM 2027 N N . LYS B 1 125 ? -19.875 0.558 3.344 1 98.62 125 LYS B N 1
ATOM 2028 C CA . LYS B 1 125 ? -19.438 -0.648 4.035 1 98.62 125 LYS B CA 1
ATOM 2029 C C . LYS B 1 125 ? -17.922 -0.645 4.227 1 98.62 125 LYS B C 1
ATOM 2031 O O . LYS B 1 125 ? -17.172 -0.374 3.287 1 98.62 125 LYS B O 1
ATOM 2036 N N . LEU B 1 126 ? -17.516 -0.957 5.484 1 98.94 126 LEU B N 1
ATOM 2037 C CA . LEU B 1 126 ? -16.094 -1.041 5.789 1 98.94 126 LEU B CA 1
ATOM 2038 C C . LEU B 1 126 ? -15.422 -2.129 4.957 1 98.94 126 LEU B C 1
ATOM 2040 O O . LEU B 1 126 ? -15.805 -3.299 5.027 1 98.94 126 LEU B O 1
ATOM 2044 N N . SER B 1 127 ? -14.43 -1.756 4.141 1 98.88 127 SER B N 1
ATOM 2045 C CA . SER B 1 127 ? -13.781 -2.73 3.271 1 98.88 127 SER B CA 1
ATOM 2046 C C . SER B 1 127 ? -12.336 -2.977 3.695 1 98.88 127 SER B C 1
ATOM 2048 O O . SER B 1 127 ? -11.742 -3.992 3.33 1 98.88 127 SER B O 1
ATOM 2050 N N . CYS B 1 128 ? -11.727 -2.076 4.402 1 98.94 128 CYS B N 1
ATOM 2051 C CA . CYS B 1 128 ? -10.352 -2.178 4.859 1 98.94 128 CYS B CA 1
ATOM 2052 C C . CYS B 1 128 ? -10.117 -1.319 6.098 1 98.94 128 CYS B C 1
ATOM 2054 O O . CYS B 1 128 ? -10.734 -0.264 6.25 1 98.94 128 CYS B O 1
ATOM 2056 N N . ILE B 1 129 ? -9.305 -1.752 6.988 1 99 129 ILE B N 1
ATOM 2057 C CA . ILE B 1 129 ? -8.852 -0.954 8.125 1 99 129 ILE B CA 1
ATOM 2058 C C . ILE B 1 129 ? -7.332 -0.999 8.211 1 99 129 ILE B C 1
ATOM 2060 O O . ILE B 1 129 ? -6.719 -2.045 7.977 1 99 129 ILE B O 1
ATOM 2064 N N . SER B 1 130 ? -6.777 0.082 8.539 1 98.94 130 SER B N 1
ATOM 2065 C CA . SER B 1 130 ? -5.324 0.216 8.578 1 98.94 130 SER B CA 1
ATOM 2066 C C . SER B 1 130 ? -4.879 1.051 9.773 1 98.94 130 SER B C 1
ATOM 2068 O O . SER B 1 130 ? -5.652 1.848 10.305 1 98.94 130 SER B O 1
ATOM 2070 N N . ARG B 1 131 ? -3.699 0.775 10.164 1 98.94 131 ARG B N 1
ATOM 2071 C CA . ARG B 1 131 ? -3.02 1.591 11.164 1 98.94 131 ARG B CA 1
ATOM 2072 C C . ARG B 1 131 ? -1.62 1.978 10.695 1 98.94 131 ARG B C 1
ATOM 2074 O O . ARG B 1 131 ? -0.894 1.148 10.141 1 98.94 131 ARG B O 1
ATOM 2081 N N . ILE B 1 132 ? -1.273 3.219 10.938 1 98.94 132 ILE B N 1
ATOM 2082 C CA . ILE B 1 132 ? 0.053 3.682 10.547 1 98.94 132 ILE B CA 1
ATOM 2083 C C . ILE B 1 132 ? 0.732 4.367 11.734 1 98.94 132 ILE B C 1
ATOM 2085 O O . ILE B 1 132 ? 0.085 5.09 12.492 1 98.94 132 ILE B O 1
ATOM 2089 N N . THR B 1 133 ? 1.973 4.07 11.883 1 98.94 133 THR B N 1
ATOM 2090 C CA . THR B 1 133 ? 2.83 4.758 12.844 1 98.94 133 THR B CA 1
ATOM 2091 C C . THR B 1 133 ? 3.795 5.699 12.133 1 98.94 133 THR B C 1
ATOM 2093 O O . THR B 1 133 ? 4.508 5.289 11.211 1 98.94 133 THR B O 1
ATOM 2096 N N . MET B 1 134 ? 3.779 6.895 12.586 1 98.88 134 MET B N 1
ATOM 2097 C CA . MET B 1 134 ? 4.645 7.938 12.039 1 98.88 134 MET B CA 1
ATOM 2098 C C . MET B 1 134 ? 5.715 8.336 13.055 1 98.88 134 MET B C 1
ATOM 2100 O O . MET B 1 134 ? 5.43 8.469 14.242 1 98.88 134 MET B O 1
ATOM 2104 N N . ALA B 1 135 ? 6.934 8.484 12.617 1 98.81 135 ALA B N 1
ATOM 2105 C CA . ALA B 1 135 ? 7.969 9.133 13.414 1 98.81 135 ALA B CA 1
ATOM 2106 C C . ALA B 1 135 ? 7.965 10.648 13.203 1 98.81 135 ALA B C 1
ATOM 2108 O O . ALA B 1 135 ? 7.859 11.117 12.07 1 98.81 135 ALA B O 1
ATOM 2109 N N . ILE B 1 136 ? 8.039 11.328 14.273 1 98.38 136 ILE B N 1
ATOM 2110 C CA . ILE B 1 136 ? 8.156 12.789 14.242 1 98.38 136 ILE B CA 1
ATOM 2111 C C . ILE B 1 136 ? 9.594 13.195 14.539 1 98.38 136 ILE B C 1
ATOM 2113 O O . ILE B 1 136 ? 10.141 12.867 15.594 1 98.38 136 ILE B O 1
ATOM 2117 N N . LEU B 1 137 ? 10.109 13.922 13.594 1 97.94 137 LEU B N 1
ATOM 2118 C CA . LEU B 1 137 ? 11.531 14.25 13.695 1 97.94 137 LEU B CA 1
ATOM 2119 C C . LEU B 1 137 ? 11.75 15.758 13.664 1 97.94 137 LEU B C 1
ATOM 2121 O O . LEU B 1 137 ? 10.977 16.484 13.031 1 97.94 137 LEU B O 1
ATOM 2125 N N . GLN B 1 138 ? 12.711 16.203 14.273 1 97 138 GLN B N 1
ATOM 2126 C CA . GLN B 1 138 ? 13.125 17.609 14.211 1 97 138 GLN B CA 1
ATOM 2127 C C . GLN B 1 138 ? 14.086 17.844 13.055 1 97 138 GLN B C 1
ATOM 2129 O O . GLN B 1 138 ? 14.953 17.016 12.781 1 97 138 GLN B O 1
ATOM 2134 N N . LYS B 1 139 ? 13.836 19.016 12.484 1 95 139 LYS B N 1
ATOM 2135 C CA . LYS B 1 139 ? 14.727 19.375 11.391 1 95 139 LYS B CA 1
ATOM 2136 C C . LYS B 1 139 ? 16.125 19.688 11.906 1 95 139 LYS B C 1
ATOM 2138 O O . LYS B 1 139 ? 16.297 20.156 13.031 1 95 139 LYS B O 1
#